Protein AF-A0A7S3X144-F1 (afdb_monomer)

pLDDT: mean 86.06, std 16.66, range [33.22, 98.38]

Sequence (248 aa):
EKAQKAAQTAGDEARSKESKGAAAAKKLEAKKASLEEAMKGYLAPLKERAVASKEDKAALKKLVAIGKEFEFDASMLETLPKAVKKEPVERGTFDTLTLSKLEEEILAAVAKLDKALADGKPEQAELKAAMTGAEAAEEAAAAMLTAASDALAGAKAAEKAGKTALKEAESAAKAWLKDTKDVMDTFDSLTATLDEFRAGPLTFYGDLKDLTPPPPEPEAPEEPEVPAEAPAEVPAEAPVAVPAEGQP

Solvent-accessible surface area (backbone atoms only — not comparable to full-atom values): 13987 Å² total; per-residue (Å²): 102,74,65,32,56,51,19,48,52,48,26,53,54,26,49,54,50,40,54,51,50,52,54,52,49,53,50,47,51,52,54,39,51,52,47,53,41,36,46,63,71,33,47,49,56,43,63,77,33,41,56,77,53,73,63,46,55,48,35,51,53,50,44,46,51,51,36,57,77,71,66,48,62,65,70,50,57,68,44,45,71,64,34,33,55,34,43,60,89,70,45,49,74,67,37,52,47,48,55,52,50,51,50,50,52,47,51,51,49,42,52,52,42,51,48,53,52,57,68,46,46,60,57,53,51,52,32,52,51,46,27,56,50,18,52,53,45,28,54,51,34,50,54,52,45,52,54,51,51,53,50,50,53,51,48,53,52,50,53,53,52,52,55,52,52,49,54,50,50,55,50,50,52,55,50,50,55,51,53,52,49,56,52,50,58,48,50,54,52,52,49,53,52,50,51,48,42,53,72,39,64,53,45,54,50,50,57,51,56,76,69,51,76,77,78,78,72,79,82,74,73,86,84,80,85,87,84,86,82,85,79,89,80,88,84,89,78,87,87,84,83,90,87,91,86,82,82,137

Mean predicted aligned error: 13.6 Å

Secondary structure (DSSP, 8-state):
-HHHHHHHHHHHHHHHHHHHHHHHHHHHHHHHHHHHHIIIIIIHHHHHS---SHHHHHHHHHHHHHHHHTT--HHHHHHHHHHTTS-GGG--HHHHHHHHHHHHHHHHHHHHHHHHHHHHHHHHHHHHHHHHHHHHHHHHHHHHHHHHHHHHHHHHHHHHHHHHHHHHHHHHHHHHHHHHHHHHHHHHHHHHHHHHHIIIIIHHHHHHHHTSPPPPPP------------------------------

Nearest PDB structures (foldseek):
  6h2x-assembly1_A  TM=2.813E-01  e=3.254E+00  Escherichia coli K-12

Foldseek 3Di:
DVLLVVLVVLLVVLVVVLVVLVVVLVVLVVLLVLLVCLVPVQLVVLLQFAPDDPVNVVSLVSNLVNCVVLVHDPVLNVCQNVLSNDGNVPHDPVSVVSSVVSNVSSVVSSVVSVVVSVVSPVVSVVSVVSNVVSVVSNVVVVVVVVVVVVVVVVVVVVVVVVVVVVVVVVVVVVVVVVVVVVVVVVVVVVVVVVVCCVVPVVVVVVVVVVVDPDDPDPDDDDDDDDDDDDDDDDDDDDDDDDDDDDDD

Organism: NCBI:txid141414

Radius of gyration: 62.21 Å; Cα contacts (8 Å, |Δi|>4): 123; chains: 1; bounding box: 133×56×150 Å

Structure (mmCIF, N/CA/C/O backbone):
data_AF-A0A7S3X144-F1
#
_entry.id   AF-A0A7S3X144-F1
#
loop_
_atom_site.group_PDB
_atom_site.id
_atom_site.type_symbol
_atom_site.label_atom_id
_atom_site.label_alt_id
_atom_site.label_comp_id
_atom_site.label_asym_id
_atom_site.label_entity_id
_atom_site.label_seq_id
_atom_site.pdbx_PDB_ins_code
_atom_site.Cartn_x
_atom_site.Cartn_y
_atom_site.Cartn_z
_atom_site.occupancy
_atom_site.B_iso_or_equiv
_atom_site.auth_seq_id
_atom_site.auth_comp_id
_atom_site.auth_asym_id
_atom_site.auth_atom_id
_atom_site.pdbx_PDB_model_num
ATOM 1 N N . GLU A 1 1 ? 6.322 8.272 -14.192 1.00 69.94 1 GLU A N 1
ATOM 2 C CA . GLU A 1 1 ? 6.016 9.416 -13.301 1.00 69.94 1 GLU A CA 1
ATOM 3 C C . GLU A 1 1 ? 4.523 9.593 -12.987 1.00 69.94 1 GLU A C 1
ATOM 5 O O . GLU A 1 1 ? 4.147 9.391 -11.842 1.00 69.94 1 GLU A O 1
ATOM 10 N N . LYS A 1 2 ? 3.632 9.888 -13.956 1.00 82.56 2 LYS A N 1
ATOM 11 C CA . LYS A 1 2 ? 2.186 10.086 -13.673 1.00 82.56 2 LYS A CA 1
ATOM 12 C C . LYS A 1 2 ? 1.514 8.878 -12.994 1.00 82.56 2 LYS A C 1
ATOM 14 O O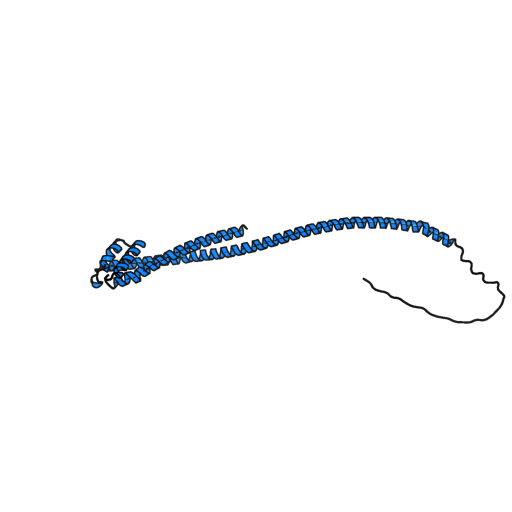 . LYS A 1 2 ? 0.748 9.067 -12.057 1.00 82.56 2 LYS A O 1
ATOM 19 N N . ALA A 1 3 ? 1.828 7.658 -13.439 1.00 80.12 3 ALA A N 1
ATOM 20 C CA . ALA A 1 3 ? 1.310 6.421 -12.844 1.00 80.12 3 ALA A CA 1
ATOM 21 C C . ALA A 1 3 ? 1.806 6.202 -11.402 1.00 80.12 3 ALA A C 1
ATOM 23 O O . ALA A 1 3 ? 1.014 5.873 -10.530 1.00 80.12 3 ALA A O 1
ATOM 24 N N . GLN A 1 4 ? 3.085 6.478 -11.135 1.00 84.75 4 GLN A N 1
ATOM 25 C CA . GLN A 1 4 ? 3.675 6.389 -9.796 1.00 84.75 4 GLN A CA 1
ATOM 26 C C . GLN A 1 4 ? 3.030 7.391 -8.834 1.00 84.75 4 GLN A C 1
ATOM 28 O O . GLN A 1 4 ? 2.624 7.028 -7.738 1.00 84.75 4 GLN A O 1
ATOM 33 N N . LYS A 1 5 ? 2.852 8.643 -9.272 1.00 87.44 5 LYS A N 1
ATOM 34 C CA . LYS A 1 5 ? 2.196 9.677 -8.464 1.00 8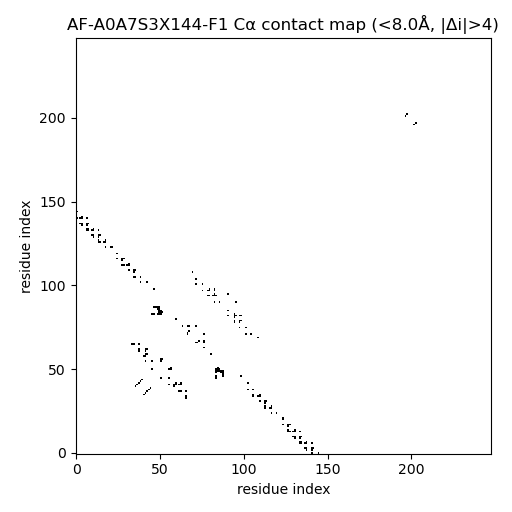7.44 5 LYS A CA 1
ATOM 35 C C . LYS A 1 5 ? 0.729 9.342 -8.169 1.00 87.44 5 LYS A C 1
ATOM 37 O O . LYS A 1 5 ? 0.246 9.612 -7.072 1.00 87.44 5 LYS A O 1
ATOM 42 N N . ALA A 1 6 ? 0.023 8.750 -9.133 1.00 85.06 6 ALA A N 1
ATOM 43 C CA . ALA A 1 6 ? -1.346 8.283 -8.934 1.00 85.06 6 ALA A CA 1
ATOM 44 C C . ALA A 1 6 ? -1.413 7.121 -7.927 1.00 85.06 6 ALA A C 1
ATOM 46 O O . ALA A 1 6 ? -2.272 7.144 -7.050 1.00 85.06 6 ALA A O 1
ATOM 47 N N . ALA A 1 7 ? -0.488 6.158 -8.011 1.00 84.00 7 ALA A N 1
ATOM 48 C CA . ALA A 1 7 ? -0.399 5.042 -7.069 1.00 84.00 7 ALA A CA 1
ATOM 49 C C . ALA A 1 7 ? -0.086 5.514 -5.638 1.00 84.00 7 ALA A C 1
ATOM 51 O O . ALA A 1 7 ? -0.790 5.128 -4.711 1.00 84.00 7 ALA A O 1
ATOM 52 N N . GLN A 1 8 ? 0.870 6.435 -5.473 1.00 87.38 8 GLN A N 1
ATOM 53 C CA . GLN A 1 8 ? 1.187 7.050 -4.176 1.00 87.38 8 GLN A CA 1
ATOM 54 C C . GLN A 1 8 ? -0.014 7.767 -3.563 1.00 87.38 8 GLN A C 1
ATOM 56 O O . GLN A 1 8 ? -0.362 7.529 -2.412 1.00 87.38 8 GLN A O 1
ATOM 61 N N . THR A 1 9 ? -0.704 8.594 -4.355 1.00 89.94 9 THR A N 1
ATOM 62 C CA . THR A 1 9 ? -1.896 9.315 -3.880 1.00 89.94 9 THR A CA 1
ATOM 63 C C . THR A 1 9 ? -2.989 8.341 -3.430 1.00 89.94 9 THR A C 1
ATOM 65 O O . THR A 1 9 ? -3.588 8.527 -2.373 1.00 89.94 9 THR A O 1
ATOM 68 N N . AL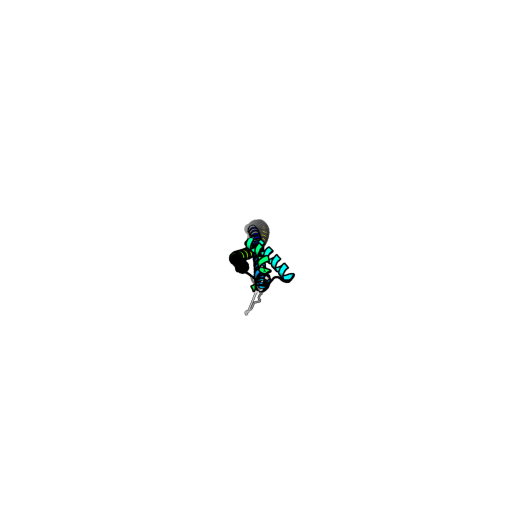A A 1 10 ? -3.227 7.272 -4.199 1.00 86.69 10 ALA A N 1
ATOM 69 C CA . ALA A 1 10 ? -4.193 6.238 -3.836 1.00 86.69 10 ALA A CA 1
ATOM 70 C C . ALA A 1 10 ? -3.788 5.485 -2.554 1.00 86.69 10 ALA A C 1
ATOM 72 O O . ALA A 1 10 ? -4.648 5.199 -1.719 1.00 86.69 10 ALA A O 1
ATOM 73 N N . GLY A 1 11 ? -2.493 5.208 -2.372 1.00 87.38 11 GLY A N 1
ATOM 74 C CA . GLY A 1 11 ? -1.946 4.593 -1.161 1.00 87.38 11 GLY A CA 1
ATOM 75 C C . GLY A 1 11 ? -2.133 5.470 0.076 1.00 87.38 11 GLY A C 1
ATOM 76 O O . GLY A 1 11 ? -2.635 5.000 1.099 1.00 87.38 11 GLY A O 1
ATOM 77 N N . ASP A 1 12 ? -1.825 6.763 -0.030 1.00 89.75 12 ASP A N 1
ATOM 78 C CA . ASP A 1 12 ? -2.008 7.733 1.055 1.00 89.75 12 ASP A CA 1
ATOM 79 C C . ASP A 1 12 ? -3.484 7.882 1.456 1.00 89.75 12 ASP A C 1
ATOM 81 O O . ASP A 1 12 ? -3.823 7.901 2.646 1.00 89.75 12 ASP A O 1
ATOM 85 N N . GLU A 1 13 ? -4.388 7.948 0.476 1.00 89.38 13 GLU A N 1
ATOM 86 C CA . GLU A 1 13 ? -5.829 7.998 0.728 1.00 89.38 13 GLU A CA 1
ATOM 87 C C . GLU A 1 13 ? -6.341 6.723 1.406 1.00 89.38 13 GLU A C 1
ATOM 89 O O . GLU A 1 13 ? -7.102 6.810 2.378 1.00 89.38 13 GLU A O 1
ATOM 94 N N . ALA A 1 14 ? -5.919 5.547 0.929 1.00 89.12 14 ALA A N 1
ATOM 95 C CA . ALA A 1 14 ? -6.287 4.263 1.519 1.00 89.12 14 ALA A CA 1
ATOM 96 C C . ALA A 1 14 ? -5.792 4.158 2.968 1.00 89.12 14 ALA A C 1
ATOM 98 O O . ALA A 1 14 ? -6.574 3.832 3.862 1.00 89.12 14 ALA A O 1
ATOM 99 N N . ARG A 1 15 ? -4.538 4.545 3.230 1.00 89.81 15 ARG A N 1
ATOM 100 C CA . ARG A 1 15 ? -3.942 4.557 4.573 1.00 89.81 15 ARG A CA 1
ATOM 101 C C . ARG A 1 15 ? -4.643 5.530 5.520 1.00 89.81 15 ARG A C 1
ATOM 103 O O . ARG A 1 15 ? -4.871 5.218 6.687 1.00 89.81 15 ARG A O 1
ATOM 110 N N . SER A 1 16 ? -5.017 6.714 5.032 1.00 90.38 16 SER A N 1
ATOM 111 C CA . SER A 1 16 ? -5.769 7.693 5.828 1.00 90.38 16 SER A CA 1
ATOM 112 C C . SER A 1 16 ? -7.141 7.153 6.237 1.00 90.38 16 SER A C 1
ATOM 114 O O . SER A 1 16 ? -7.561 7.315 7.387 1.00 90.38 16 SER A O 1
ATOM 116 N N . LYS A 1 17 ? -7.845 6.498 5.307 1.00 89.81 17 LYS A N 1
ATOM 117 C CA . LYS A 1 17 ? -9.148 5.876 5.569 1.00 89.81 17 LYS A CA 1
ATOM 118 C C . LYS A 1 17 ? -9.023 4.682 6.516 1.00 89.81 17 LYS A C 1
ATOM 120 O O . LYS A 1 17 ? -9.790 4.610 7.471 1.00 89.81 17 LYS A O 1
ATOM 125 N N . GLU A 1 18 ? -8.035 3.812 6.312 1.00 90.12 18 GLU A N 1
ATOM 126 C CA . GLU A 1 18 ? -7.755 2.659 7.178 1.00 90.12 18 GLU A CA 1
ATOM 127 C C . GLU A 1 18 ? -7.461 3.102 8.616 1.00 90.12 18 GLU A C 1
ATOM 129 O O . GLU A 1 18 ? -8.127 2.646 9.543 1.00 90.12 18 GLU A O 1
ATOM 134 N N . SER A 1 19 ? -6.593 4.100 8.803 1.00 88.81 19 SER A N 1
ATOM 135 C CA . SER A 1 19 ? -6.282 4.642 10.129 1.00 88.81 19 SER A CA 1
ATOM 136 C C . SER A 1 19 ? -7.515 5.221 10.838 1.00 88.81 19 SER A C 1
ATOM 138 O O . SER A 1 19 ? -7.721 4.988 12.034 1.00 88.81 19 SER A O 1
ATOM 140 N N . LYS A 1 20 ? -8.378 5.946 10.111 1.00 89.25 20 LYS A N 1
ATOM 141 C CA . LYS A 1 20 ? -9.638 6.477 10.660 1.00 89.25 20 LYS A CA 1
ATOM 142 C C . LYS A 1 20 ? -10.621 5.360 11.010 1.00 89.25 20 LYS A C 1
ATOM 144 O O . LYS A 1 20 ? -11.216 5.410 12.087 1.00 89.25 20 LYS A O 1
ATOM 149 N N . GLY A 1 21 ? -10.763 4.359 10.142 1.00 89.62 21 GLY A N 1
ATOM 150 C CA . GLY A 1 21 ? -11.612 3.188 10.365 1.00 89.62 21 GLY A CA 1
ATOM 151 C C . GLY A 1 21 ? -11.158 2.370 11.576 1.00 89.62 21 GLY A C 1
ATOM 152 O O . GLY A 1 21 ? -11.962 2.074 12.460 1.00 89.62 21 GLY A O 1
ATOM 153 N N . ALA A 1 22 ? -9.855 2.106 11.689 1.00 90.12 22 ALA A N 1
ATOM 154 C CA . ALA A 1 22 ? -9.251 1.425 12.831 1.00 90.12 22 ALA A CA 1
ATOM 155 C C . ALA A 1 22 ? -9.445 2.215 14.136 1.00 90.12 22 ALA A C 1
ATOM 157 O O . ALA A 1 22 ? -9.807 1.648 15.170 1.00 90.12 22 ALA A O 1
ATOM 158 N N . ALA A 1 23 ? -9.274 3.542 14.101 1.00 91.38 23 ALA A N 1
ATOM 159 C CA . ALA A 1 23 ? -9.526 4.395 15.259 1.00 91.38 23 ALA A CA 1
ATOM 160 C C . ALA A 1 23 ? -11.007 4.388 15.680 1.00 91.38 23 ALA A C 1
ATOM 162 O O . ALA A 1 23 ? -11.303 4.390 16.877 1.00 91.38 23 ALA A O 1
ATOM 163 N N . ALA A 1 24 ? -11.939 4.373 14.723 1.00 91.56 24 ALA A N 1
ATOM 164 C CA . ALA A 1 24 ? -13.370 4.276 14.999 1.00 91.56 24 ALA A CA 1
ATOM 165 C C . ALA A 1 24 ? -13.737 2.916 15.613 1.00 91.56 24 ALA A C 1
ATOM 167 O O . ALA A 1 24 ? -14.408 2.878 16.644 1.00 91.56 24 ALA A O 1
ATOM 168 N N . ALA A 1 25 ? -13.228 1.814 15.057 1.00 91.94 25 ALA A N 1
ATOM 169 C CA . ALA A 1 25 ? -13.456 0.474 15.592 1.00 91.94 25 ALA A CA 1
ATOM 170 C C . ALA A 1 25 ? -12.895 0.311 17.007 1.00 91.94 25 ALA A C 1
ATOM 172 O O . ALA A 1 25 ? -13.614 -0.131 17.898 1.00 91.94 25 ALA A O 1
ATOM 173 N N . LYS A 1 26 ? -11.675 0.795 17.266 1.00 93.88 26 LYS A N 1
ATOM 174 C CA . LYS A 1 26 ? -11.080 0.767 18.610 1.00 93.88 26 LYS A CA 1
ATOM 175 C C . LYS A 1 26 ? -11.915 1.540 19.638 1.00 93.88 26 LYS A C 1
ATOM 177 O O . LYS A 1 26 ? -12.013 1.131 20.793 1.00 93.88 26 LYS A O 1
ATOM 182 N N . LYS A 1 27 ? -12.537 2.657 19.238 1.00 94.06 27 LYS A N 1
ATOM 183 C CA . LYS A 1 27 ? -13.471 3.398 20.105 1.00 94.06 27 LYS A CA 1
ATOM 184 C C . LYS A 1 27 ? -14.733 2.585 20.401 1.00 94.06 27 LYS A C 1
ATOM 186 O O . LYS A 1 27 ? -15.186 2.593 21.543 1.00 94.06 27 LYS A O 1
ATOM 191 N N . LEU A 1 28 ? -15.291 1.895 19.406 1.00 94.12 28 LEU A N 1
ATOM 192 C CA . LEU A 1 28 ? -16.456 1.023 19.591 1.00 94.12 28 LEU A CA 1
ATOM 193 C C . LEU A 1 28 ? -16.130 -0.177 20.493 1.00 94.12 28 LEU A C 1
ATOM 195 O O . LEU A 1 28 ? -16.903 -0.475 21.397 1.00 94.12 28 LEU A O 1
ATOM 199 N N . GLU A 1 29 ? -14.965 -0.803 20.319 1.00 94.25 29 GLU A N 1
ATOM 200 C CA . GLU A 1 29 ? -14.483 -1.894 21.177 1.00 94.25 29 GLU A CA 1
ATOM 201 C C . GLU A 1 29 ? -14.286 -1.440 22.627 1.00 94.25 29 GLU A C 1
ATOM 203 O O . GLU A 1 29 ? -14.729 -2.119 23.551 1.00 94.25 29 GLU A O 1
ATOM 208 N N . ALA A 1 30 ? -13.685 -0.266 22.845 1.00 96.00 30 ALA A N 1
ATOM 209 C CA . ALA A 1 30 ? -13.512 0.291 24.186 1.00 96.00 30 ALA A CA 1
ATOM 210 C C . ALA A 1 30 ? -14.859 0.592 24.867 1.00 96.00 30 ALA A C 1
ATOM 212 O O . ALA A 1 30 ? -15.036 0.297 26.049 1.00 96.00 30 ALA A O 1
ATOM 213 N N . LYS A 1 31 ? -15.824 1.137 24.114 1.00 95.81 31 LYS A N 1
ATOM 214 C CA . LYS A 1 31 ? -17.200 1.358 24.581 1.00 95.81 31 LYS A CA 1
ATOM 215 C C . LYS A 1 31 ? -17.912 0.048 24.916 1.00 95.81 31 LYS A C 1
ATOM 217 O O . LYS A 1 31 ? -18.589 -0.039 25.935 1.00 95.81 31 LYS A O 1
ATOM 222 N N . LYS A 1 32 ? -17.730 -0.985 24.093 1.00 96.25 32 LYS A N 1
ATOM 223 C CA . LYS A 1 32 ? -18.285 -2.315 24.357 1.00 96.25 32 LYS A CA 1
ATOM 224 C C . LYS A 1 32 ? -17.695 -2.899 25.641 1.00 96.25 32 LYS A C 1
ATOM 226 O O . LYS A 1 32 ? -18.445 -3.334 26.508 1.00 96.25 32 LYS A O 1
ATOM 231 N N . ALA A 1 33 ? -16.373 -2.842 25.796 1.00 95.94 33 ALA A N 1
ATOM 232 C CA . ALA A 1 33 ? -15.690 -3.331 26.989 1.00 95.94 33 ALA A CA 1
ATOM 233 C C . ALA A 1 33 ? -16.147 -2.601 28.264 1.00 95.94 33 ALA A C 1
ATOM 235 O O . ALA A 1 33 ? -16.311 -3.239 29.302 1.00 95.94 33 ALA A O 1
ATOM 236 N N . SER A 1 34 ? -16.406 -1.286 28.199 1.00 95.19 34 SER A N 1
ATOM 237 C CA . SER A 1 34 ? -16.907 -0.541 29.361 1.00 95.19 34 SER A CA 1
ATOM 238 C C . SER A 1 34 ? -18.321 -0.969 29.768 1.00 95.19 34 SER A C 1
ATOM 240 O O . SER A 1 34 ? -18.589 -1.082 30.962 1.00 95.19 34 SER A O 1
ATOM 242 N N . LEU A 1 35 ? -19.202 -1.271 28.806 1.00 95.75 35 LEU A N 1
ATOM 243 C CA . LEU A 1 35 ? -20.544 -1.799 29.072 1.00 95.75 35 LEU A CA 1
ATOM 244 C C . LEU A 1 35 ? -20.523 -3.236 29.601 1.00 95.75 35 LEU A C 1
ATOM 246 O O . LEU A 1 35 ? -21.269 -3.560 30.523 1.00 95.75 35 LEU A O 1
ATOM 250 N N . GLU A 1 36 ? -19.659 -4.097 29.063 1.00 94.81 36 GLU A N 1
ATOM 251 C CA . GLU A 1 36 ? -19.501 -5.465 29.567 1.00 94.81 36 GLU A CA 1
ATOM 252 C C . GLU A 1 36 ? -18.955 -5.482 31.000 1.00 94.81 36 GLU A C 1
ATOM 254 O O . GLU A 1 36 ? -19.444 -6.244 31.838 1.00 94.81 36 GLU A O 1
ATOM 259 N N . GLU A 1 37 ? -17.996 -4.604 31.304 1.00 94.06 37 GLU A N 1
ATOM 260 C CA . GLU A 1 37 ? -17.503 -4.382 32.664 1.00 94.06 37 GLU A CA 1
ATOM 261 C C . GLU A 1 37 ? -18.598 -3.785 33.558 1.00 94.06 37 GLU A C 1
ATOM 263 O O . GLU A 1 37 ? -18.757 -4.194 34.707 1.00 94.06 37 GLU A O 1
ATOM 268 N N . ALA A 1 38 ? -19.418 -2.869 33.035 1.00 93.38 38 ALA A N 1
ATOM 269 C CA . ALA A 1 38 ? -20.555 -2.331 33.773 1.00 93.38 38 ALA A CA 1
ATOM 270 C C . ALA A 1 38 ? -21.562 -3.416 34.159 1.00 93.38 38 ALA A C 1
ATOM 272 O O . ALA A 1 38 ? -22.057 -3.422 35.287 1.00 93.38 38 ALA A O 1
ATOM 273 N N . MET A 1 39 ? -21.816 -4.361 33.257 1.00 93.31 39 MET A N 1
ATOM 274 C CA . MET A 1 39 ? -22.715 -5.481 33.502 1.00 93.31 39 MET A CA 1
ATOM 275 C C . MET A 1 39 ? -22.127 -6.476 34.513 1.00 93.31 39 MET A C 1
ATOM 277 O O . MET A 1 39 ? -22.765 -6.788 35.519 1.00 93.31 39 MET A O 1
ATOM 281 N N . LYS A 1 40 ? -20.907 -6.967 34.262 1.00 92.44 40 LYS A N 1
ATOM 282 C CA . LYS A 1 40 ? -20.294 -8.070 35.023 1.00 92.44 40 LYS A CA 1
ATOM 283 C C . LYS A 1 40 ? -19.602 -7.604 36.302 1.00 92.44 40 LYS A C 1
ATOM 285 O O . LYS A 1 40 ? -19.712 -8.264 37.331 1.00 92.44 40 LYS A O 1
ATOM 290 N N . GLY A 1 41 ? -18.889 -6.485 36.235 1.00 90.25 41 GLY A N 1
ATOM 291 C CA . GLY A 1 41 ? -18.069 -5.957 37.323 1.00 90.25 41 GLY A CA 1
ATOM 292 C C . GLY A 1 41 ? -18.836 -5.067 38.299 1.00 90.25 41 GLY A C 1
ATOM 293 O O . GLY A 1 41 ? -18.514 -5.056 39.487 1.00 90.25 41 GLY A O 1
ATOM 294 N N . TYR A 1 42 ? -19.863 -4.339 37.836 1.00 91.56 42 TYR A N 1
ATOM 295 C CA . TYR A 1 42 ? -20.607 -3.393 38.685 1.00 91.56 42 TYR A CA 1
ATOM 296 C C . TYR A 1 42 ? -22.048 -3.828 38.960 1.00 91.56 42 TYR A C 1
ATOM 298 O O . TYR A 1 42 ? -22.434 -3.921 40.122 1.00 91.56 42 TYR A O 1
ATOM 306 N N . LEU A 1 43 ? -22.854 -4.104 37.933 1.00 91.25 43 LEU A N 1
ATOM 307 C CA . LEU A 1 43 ? -24.281 -4.382 38.108 1.00 91.25 43 LEU A CA 1
ATOM 308 C C . LEU A 1 43 ? -24.541 -5.760 38.732 1.00 91.25 43 LEU A C 1
ATOM 310 O O . LEU A 1 43 ? -25.329 -5.850 39.671 1.00 91.25 43 LEU A O 1
ATOM 314 N N . ALA A 1 44 ? -23.867 -6.818 38.268 1.00 91.88 44 ALA A N 1
ATOM 315 C CA . ALA A 1 44 ? -24.088 -8.175 38.773 1.00 91.88 44 ALA A CA 1
ATOM 316 C C . ALA A 1 44 ? -23.859 -8.308 40.298 1.00 91.88 44 ALA A C 1
ATOM 318 O O . ALA A 1 44 ? -24.762 -8.796 40.979 1.00 91.88 44 ALA A O 1
ATOM 319 N N . PRO A 1 45 ? -22.760 -7.793 40.894 1.00 91.00 45 PRO A N 1
ATOM 320 C CA . PRO A 1 45 ? -22.606 -7.797 42.350 1.00 91.00 45 PRO A CA 1
ATOM 321 C C . PRO A 1 45 ? -23.696 -7.000 43.078 1.00 91.00 45 PRO A C 1
ATOM 323 O O . PRO A 1 45 ? -24.169 -7.422 44.128 1.00 91.00 45 PRO A O 1
ATOM 326 N N . LEU A 1 46 ? -24.129 -5.864 42.522 1.00 88.88 46 LEU A N 1
ATOM 327 C CA . LEU A 1 46 ? -25.161 -5.014 43.130 1.00 88.88 46 LEU A CA 1
ATOM 328 C C . LEU A 1 46 ? -26.566 -5.633 43.066 1.00 88.88 46 LEU A C 1
ATOM 330 O O . LEU A 1 46 ? -27.448 -5.233 43.829 1.00 88.88 46 LEU A O 1
ATOM 334 N N . LYS A 1 47 ? -26.795 -6.623 42.196 1.00 89.94 47 LYS A N 1
ATOM 335 C CA . LYS A 1 47 ? -28.030 -7.418 42.201 1.00 89.94 47 LYS A CA 1
ATOM 336 C C . LYS A 1 47 ? -28.066 -8.394 43.378 1.00 89.94 47 LYS A C 1
ATOM 338 O O . LYS A 1 47 ? -29.104 -8.486 44.023 1.00 89.94 47 LYS A O 1
ATOM 343 N N . GLU A 1 48 ? -26.935 -9.016 43.697 1.00 90.06 48 GLU A N 1
ATOM 344 C CA . GLU A 1 48 ? -26.817 -10.062 44.725 1.00 90.06 48 GLU A CA 1
ATOM 345 C C . GLU A 1 48 ? -26.665 -9.523 46.157 1.00 90.06 48 GLU A C 1
ATOM 347 O O . GLU A 1 48 ? -26.952 -10.232 47.117 1.00 90.06 48 GLU A O 1
ATOM 352 N N . ARG A 1 49 ? -26.210 -8.274 46.332 1.00 88.44 49 ARG A N 1
ATOM 353 C CA . ARG A 1 49 ? -26.027 -7.661 47.660 1.00 88.44 49 ARG A CA 1
ATOM 354 C C . ARG A 1 49 ? -26.317 -6.163 47.678 1.00 88.44 49 ARG A C 1
ATOM 356 O O . ARG A 1 49 ? -26.292 -5.500 46.639 1.00 88.44 49 ARG A O 1
ATOM 363 N N . ALA A 1 50 ? -26.560 -5.615 48.868 1.00 87.69 50 ALA A N 1
ATOM 364 C CA . ALA A 1 50 ? -26.606 -4.171 49.070 1.00 87.69 50 ALA A CA 1
ATOM 365 C C . ALA A 1 50 ? -25.215 -3.518 48.988 1.00 87.69 50 ALA A C 1
ATOM 367 O O . ALA A 1 50 ? -24.183 -4.125 49.284 1.00 87.69 50 ALA A O 1
ATOM 368 N N . VAL A 1 51 ? -25.192 -2.232 48.629 1.00 87.62 51 VAL A N 1
ATOM 369 C CA . VAL A 1 51 ? -23.990 -1.387 48.702 1.00 87.62 51 VAL A CA 1
ATOM 370 C C . VAL A 1 51 ? -23.561 -1.213 50.160 1.00 87.62 51 VAL A C 1
ATOM 372 O O . VAL A 1 51 ? -24.189 -0.457 50.903 1.00 87.62 51 VAL A O 1
ATOM 375 N N . ALA A 1 52 ? -22.436 -1.819 50.541 1.00 85.69 52 ALA A N 1
ATOM 376 C CA . ALA A 1 52 ? -21.888 -1.714 51.897 1.00 85.69 52 ALA A CA 1
ATOM 377 C C . ALA A 1 52 ? -20.475 -1.106 51.921 1.00 85.69 52 ALA A C 1
ATOM 379 O O . ALA A 1 52 ? -20.157 -0.281 52.784 1.00 85.69 52 ALA A O 1
ATOM 380 N N . SER A 1 53 ? -19.633 -1.461 50.948 1.00 88.56 53 SER A N 1
ATOM 381 C CA . SER A 1 53 ? -18.215 -1.088 50.921 1.00 88.56 53 SER A CA 1
ATOM 382 C C . SER A 1 53 ? -17.941 0.245 50.204 1.00 88.56 53 SER A C 1
ATOM 384 O O . SER A 1 53 ? -18.819 0.850 49.574 1.00 88.56 53 SER A O 1
ATOM 386 N N . LYS A 1 54 ? -16.703 0.751 50.308 1.00 89.12 54 LYS A N 1
ATOM 387 C CA . LYS A 1 54 ? -16.268 1.923 49.523 1.00 89.12 54 LYS A CA 1
ATOM 388 C C . LYS A 1 54 ? -16.183 1.573 48.036 1.00 89.12 54 LYS A C 1
ATOM 390 O O . LYS A 1 54 ? -16.505 2.411 47.195 1.00 89.12 54 LYS A O 1
ATOM 395 N N . GLU A 1 55 ? -15.804 0.339 47.738 1.00 88.81 55 GLU A N 1
ATOM 396 C CA . GLU A 1 55 ? -15.682 -0.243 46.410 1.00 88.81 55 GLU A CA 1
ATOM 397 C C . GLU A 1 55 ? -17.050 -0.307 45.719 1.00 88.81 55 GLU A C 1
ATOM 399 O O . GLU A 1 55 ? -17.175 0.165 44.592 1.00 88.81 55 GLU A O 1
ATOM 404 N N . ASP A 1 56 ? -18.103 -0.753 46.415 1.00 88.88 56 ASP A N 1
ATOM 405 C CA . ASP A 1 56 ? -19.471 -0.792 45.868 1.00 88.88 56 ASP A CA 1
ATOM 406 C C . ASP A 1 56 ? -19.993 0.623 45.551 1.00 88.88 56 ASP A C 1
ATOM 408 O O . ASP A 1 56 ? -20.622 0.863 44.519 1.00 88.88 56 ASP A O 1
ATOM 412 N N . LYS A 1 57 ? -19.687 1.608 46.410 1.00 90.38 57 LYS A N 1
ATOM 413 C CA . LYS A 1 57 ? -20.029 3.021 46.157 1.00 90.38 57 LYS A CA 1
ATOM 414 C C . LYS A 1 57 ? -19.285 3.574 44.940 1.00 90.38 57 LYS A C 1
ATOM 416 O O . LYS A 1 57 ? -19.837 4.406 44.218 1.00 90.38 57 LYS A O 1
ATOM 421 N N . ALA A 1 58 ? -18.042 3.150 44.719 1.00 91.75 58 ALA A N 1
ATOM 422 C CA . ALA A 1 58 ? -17.268 3.525 43.540 1.00 91.75 58 ALA A CA 1
ATOM 423 C C . ALA A 1 58 ? -17.813 2.848 42.270 1.00 91.75 58 ALA A C 1
ATOM 425 O O . ALA A 1 58 ? -17.981 3.528 41.259 1.00 91.75 58 ALA A O 1
ATOM 426 N N . ALA A 1 59 ? -18.154 1.558 42.336 1.00 90.31 59 ALA A N 1
ATOM 427 C CA . ALA A 1 59 ? -18.788 0.807 41.253 1.00 90.31 59 ALA A CA 1
ATOM 428 C C . ALA A 1 59 ? -20.119 1.442 40.828 1.00 90.31 59 ALA A C 1
ATOM 430 O O . ALA A 1 59 ? -20.328 1.700 39.647 1.00 90.31 59 ALA A O 1
ATOM 431 N N . LEU A 1 60 ? -20.971 1.818 41.787 1.00 92.31 60 LEU A N 1
ATOM 432 C CA . LEU A 1 60 ? -22.223 2.527 41.518 1.00 92.31 60 LEU A CA 1
ATOM 433 C C . LEU A 1 60 ? -21.995 3.877 40.818 1.00 92.31 60 LEU A C 1
ATOM 435 O O . LEU A 1 60 ? -22.696 4.204 39.864 1.00 92.31 60 LEU A O 1
ATOM 439 N N . LYS A 1 61 ? -21.005 4.667 41.257 1.00 93.75 61 LYS A N 1
ATOM 440 C CA . LYS A 1 61 ? -20.662 5.934 40.587 1.00 93.75 61 LYS A CA 1
ATOM 441 C C . LYS A 1 61 ? -20.207 5.709 39.145 1.00 93.75 61 LYS A C 1
ATOM 443 O O . LYS A 1 61 ? -20.611 6.469 38.270 1.00 93.75 61 LYS A O 1
ATOM 448 N N . LYS A 1 62 ? -19.388 4.680 38.900 1.00 93.25 62 LYS A N 1
ATOM 449 C CA . LYS A 1 62 ? -18.950 4.305 37.549 1.00 93.25 62 LYS A CA 1
ATOM 450 C C . LYS A 1 62 ? -20.126 3.852 36.687 1.00 93.25 62 LYS A C 1
ATOM 452 O O . LYS A 1 62 ? -20.241 4.313 35.562 1.00 93.25 62 LYS A O 1
ATOM 457 N N . LEU A 1 63 ? -21.024 3.032 37.228 1.00 93.62 63 LEU A N 1
ATOM 458 C CA . LEU A 1 63 ? -22.222 2.561 36.532 1.00 93.62 63 LEU A CA 1
ATOM 459 C C . LEU A 1 63 ? -23.138 3.726 36.123 1.00 93.62 63 LEU A C 1
ATOM 461 O O . LEU A 1 63 ? -23.574 3.785 34.980 1.00 93.62 63 LEU A O 1
ATOM 465 N N . VAL A 1 64 ? -23.354 4.702 37.014 1.00 93.69 64 VAL A N 1
ATOM 466 C CA . VAL A 1 64 ? -24.111 5.927 36.693 1.00 93.69 64 VAL A CA 1
ATOM 467 C C . VAL A 1 64 ? -23.388 6.782 35.648 1.00 93.69 64 VAL A C 1
ATOM 469 O O . VAL A 1 64 ? -24.035 7.343 34.769 1.00 93.69 64 VAL A O 1
ATOM 472 N N . ALA A 1 65 ? -22.059 6.902 35.721 1.00 94.94 65 ALA A N 1
ATOM 473 C CA . ALA A 1 65 ? -21.284 7.653 34.732 1.00 94.94 65 ALA A CA 1
ATOM 474 C C . ALA A 1 65 ? -21.360 7.013 33.336 1.00 94.94 65 ALA A C 1
ATOM 476 O O . ALA A 1 65 ? -21.603 7.721 32.364 1.00 94.94 65 ALA A O 1
ATOM 477 N N . ILE A 1 66 ? -21.229 5.686 33.257 1.00 94.69 66 ILE A N 1
ATOM 478 C CA . ILE A 1 66 ? -21.390 4.919 32.016 1.00 94.69 66 ILE A CA 1
ATOM 479 C C . ILE A 1 66 ? -22.819 5.078 31.495 1.00 94.69 66 ILE A C 1
ATOM 481 O O . ILE A 1 66 ? -23.003 5.430 30.338 1.00 94.69 66 ILE A O 1
ATOM 485 N N . GLY A 1 67 ? -23.836 4.932 32.348 1.00 93.62 67 GLY A N 1
ATOM 486 C CA . GLY A 1 67 ? -25.223 5.140 31.932 1.00 93.62 67 GLY A CA 1
ATOM 487 C C . GLY A 1 67 ? -25.471 6.524 31.327 1.00 93.62 67 GLY A C 1
ATOM 488 O O . GLY A 1 67 ? -26.168 6.635 30.327 1.00 93.62 67 GLY A O 1
ATOM 489 N N . LYS A 1 68 ? -24.836 7.576 31.862 1.00 95.00 68 LYS A N 1
ATOM 490 C CA . LYS A 1 68 ? -24.893 8.924 31.272 1.00 95.00 68 LYS A CA 1
ATOM 491 C C . LYS A 1 68 ? -24.161 9.022 29.934 1.00 95.00 68 LYS A C 1
ATOM 493 O O . LYS A 1 68 ? -24.657 9.689 29.037 1.00 95.00 68 LYS A O 1
ATOM 498 N N . GLU A 1 69 ? -22.999 8.385 29.798 1.00 94.44 69 GLU A N 1
ATOM 499 C CA . GLU A 1 69 ? -22.238 8.356 28.539 1.00 94.44 69 GLU A CA 1
ATOM 500 C C . GLU A 1 69 ? -23.022 7.680 27.402 1.00 94.44 69 GLU A C 1
ATOM 502 O O . GLU A 1 69 ? -22.901 8.082 26.246 1.00 94.44 69 GLU A O 1
ATOM 507 N N . PHE A 1 70 ? -23.831 6.673 27.737 1.00 94.88 70 PHE A N 1
ATOM 508 C CA . PHE A 1 70 ? -24.686 5.944 26.798 1.00 94.88 70 PHE A CA 1
ATOM 509 C C . PHE A 1 70 ? -26.127 6.468 26.728 1.00 94.88 70 PHE A C 1
ATOM 511 O O . PHE A 1 70 ? -26.950 5.858 26.048 1.00 94.88 70 PHE A O 1
ATOM 518 N N . GLU A 1 71 ? -26.415 7.591 27.393 1.00 94.19 71 GLU A N 1
ATOM 519 C CA . GLU A 1 71 ? -27.724 8.259 27.380 1.00 94.19 71 GLU A CA 1
ATOM 520 C C . GLU A 1 71 ? -28.886 7.353 27.832 1.00 94.19 71 GLU A C 1
ATOM 522 O O . GLU A 1 71 ? -29.997 7.426 27.309 1.00 94.19 71 GLU A O 1
ATOM 527 N N . PHE A 1 72 ? -28.630 6.493 28.820 1.00 94.69 72 PHE A N 1
ATOM 528 C CA . PHE A 1 72 ? -29.661 5.691 29.483 1.00 94.69 72 PHE A CA 1
ATOM 529 C C . PHE A 1 72 ? -30.654 6.571 30.243 1.00 94.69 72 PHE A C 1
ATOM 531 O O . PHE A 1 72 ? -30.345 7.716 30.595 1.00 94.69 72 PHE A O 1
ATOM 538 N N . ASP A 1 73 ? -31.843 6.028 30.521 1.00 93.81 73 ASP A N 1
ATOM 539 C CA . ASP A 1 73 ? -32.929 6.797 31.133 1.00 93.81 73 ASP A CA 1
ATOM 540 C C . ASP A 1 73 ? -32.486 7.494 32.434 1.00 93.81 73 ASP A C 1
ATOM 542 O O . ASP A 1 73 ? -32.055 6.869 33.408 1.00 93.81 73 ASP A O 1
ATOM 546 N N . ALA A 1 74 ? -32.600 8.824 32.461 1.00 92.25 74 ALA A N 1
ATOM 547 C CA . ALA A 1 74 ? -32.108 9.632 33.571 1.00 92.25 74 ALA A CA 1
ATOM 548 C C . ALA A 1 74 ? -32.837 9.314 34.886 1.00 92.25 74 ALA A C 1
ATOM 550 O O . ALA A 1 74 ? -32.204 9.266 35.943 1.00 92.25 74 ALA A O 1
ATOM 551 N N . SER A 1 75 ? -34.143 9.032 34.823 1.00 91.81 75 SER A N 1
ATOM 552 C CA . SER A 1 75 ? -34.946 8.694 36.005 1.00 91.81 75 SER A CA 1
ATOM 553 C C . SER A 1 75 ? -34.515 7.348 36.599 1.00 91.81 75 SER A C 1
ATOM 555 O O . SER A 1 75 ? -34.410 7.197 37.820 1.00 91.81 75 SER A O 1
ATOM 557 N N . MET A 1 76 ? -34.183 6.377 35.750 1.00 93.50 76 MET A N 1
ATOM 558 C CA . MET A 1 76 ? -33.597 5.097 36.135 1.00 93.50 76 MET A CA 1
ATOM 559 C C . MET A 1 76 ? -32.225 5.291 36.799 1.00 93.50 76 MET A C 1
ATOM 561 O O . MET A 1 76 ? -31.972 4.745 37.873 1.00 93.50 76 MET A O 1
ATOM 565 N N . LEU A 1 77 ? -31.350 6.127 36.230 1.00 94.31 77 LEU A N 1
ATOM 566 C CA . LEU A 1 77 ? -30.027 6.407 36.806 1.00 94.31 77 LEU A CA 1
ATOM 567 C C . LEU A 1 77 ? -30.090 7.166 38.143 1.00 94.31 77 LEU A C 1
ATOM 569 O O . LEU A 1 77 ? -29.229 6.968 39.003 1.00 94.31 77 LEU A O 1
ATOM 573 N N . GLU A 1 78 ? -31.099 8.013 38.349 1.00 93.00 78 GLU A N 1
ATOM 574 C CA . GLU A 1 78 ? -31.329 8.724 39.615 1.00 93.00 78 GLU A CA 1
ATOM 575 C C . GLU A 1 78 ? -31.902 7.825 40.718 1.00 93.00 78 GLU A C 1
ATOM 577 O O . GLU A 1 78 ? -31.622 8.019 41.909 1.00 93.00 78 GLU A O 1
ATOM 582 N N . THR A 1 79 ? -32.705 6.831 40.338 1.00 92.31 79 THR A N 1
ATOM 583 C CA . THR A 1 79 ? -33.342 5.891 41.271 1.00 92.31 79 THR A CA 1
ATOM 584 C C . THR A 1 79 ? -32.443 4.706 41.616 1.00 92.31 79 THR A C 1
ATOM 586 O O . THR A 1 79 ? -32.497 4.214 42.748 1.00 92.31 79 THR A O 1
ATOM 589 N N . LEU A 1 80 ? -31.532 4.323 40.717 1.00 92.12 80 LEU A N 1
ATOM 590 C CA . LEU A 1 80 ? -30.581 3.226 40.895 1.00 92.12 80 LEU A CA 1
ATOM 591 C C . LEU A 1 80 ? -29.824 3.275 42.243 1.00 92.12 80 LEU A C 1
ATOM 593 O O . LEU A 1 80 ? -29.846 2.270 42.956 1.00 92.12 80 LEU A O 1
ATOM 597 N N . PRO A 1 81 ? -29.234 4.409 42.691 1.00 91.88 81 PRO A N 1
ATOM 598 C CA . PRO A 1 81 ? -28.567 4.494 43.992 1.00 91.88 81 PRO A CA 1
ATOM 599 C C . PRO A 1 81 ? -29.456 4.203 45.199 1.00 91.88 81 PRO A C 1
ATOM 601 O O . PRO A 1 81 ? -28.938 3.836 46.253 1.00 91.88 81 PRO A O 1
ATOM 604 N N . LYS A 1 82 ? -30.768 4.434 45.091 1.00 91.19 82 LYS A N 1
ATOM 605 C CA . LYS A 1 82 ? -31.728 4.159 46.167 1.00 91.19 82 LYS A CA 1
ATOM 606 C C . LYS A 1 82 ? -32.099 2.675 46.186 1.00 91.19 82 LYS A C 1
ATOM 608 O O . LYS A 1 82 ? -32.194 2.111 47.272 1.00 91.19 82 LYS A O 1
ATOM 613 N N . ALA A 1 83 ? -32.220 2.055 45.013 1.00 90.88 83 ALA A N 1
ATOM 614 C CA . ALA A 1 83 ? -32.513 0.632 44.863 1.00 90.88 83 ALA A CA 1
ATOM 615 C C . ALA A 1 83 ? -31.369 -0.258 45.378 1.00 90.88 83 ALA A C 1
ATOM 617 O O . ALA A 1 83 ? -31.594 -1.154 46.189 1.00 90.88 83 ALA A O 1
ATOM 618 N N . VAL A 1 84 ? -30.120 0.024 44.984 1.00 92.00 84 VAL A N 1
ATOM 619 C CA . VAL A 1 84 ? -28.969 -0.838 45.333 1.00 92.00 84 VAL A CA 1
ATOM 620 C C . VAL A 1 84 ? -28.485 -0.696 46.780 1.00 92.00 84 VAL A C 1
ATOM 622 O O . VAL A 1 84 ? -27.687 -1.506 47.245 1.00 92.00 84 VAL A O 1
ATOM 625 N N . LYS A 1 85 ? -28.937 0.330 47.512 1.00 91.75 85 LYS A N 1
ATOM 626 C CA . LYS A 1 85 ? -28.649 0.483 48.950 1.00 91.75 85 LYS A CA 1
ATOM 627 C C . LYS A 1 85 ? -29.496 -0.435 49.829 1.00 91.75 85 LYS A C 1
ATOM 629 O O . LYS A 1 85 ? -29.124 -0.647 50.976 1.00 91.75 85 LYS A O 1
ATOM 634 N N . LYS A 1 86 ? -30.620 -0.930 49.311 1.00 90.38 86 LYS A N 1
ATOM 635 C CA . LYS A 1 86 ? -31.474 -1.895 50.003 1.00 90.38 86 LYS A CA 1
ATOM 636 C C . LYS A 1 86 ? -30.940 -3.304 49.777 1.00 90.38 86 LYS A C 1
ATOM 638 O O . LYS A 1 86 ? -30.454 -3.614 48.678 1.00 90.38 86 LYS A O 1
ATOM 643 N N . GLU A 1 87 ? -31.077 -4.148 50.794 1.00 90.56 87 GLU A N 1
ATOM 644 C CA . GLU A 1 87 ? -30.845 -5.585 50.651 1.00 90.56 87 GLU A CA 1
ATOM 645 C C . GLU A 1 87 ? -31.786 -6.167 49.588 1.00 90.56 87 GLU A C 1
ATOM 647 O O . GLU A 1 87 ? -32.911 -5.679 49.456 1.00 90.56 87 GLU A O 1
ATOM 652 N N . PRO A 1 88 ? -31.378 -7.199 48.825 1.00 90.31 88 PRO A N 1
ATOM 653 C CA . PRO A 1 88 ? -32.209 -7.771 47.765 1.00 90.31 88 PRO A CA 1
ATOM 654 C C . PRO A 1 88 ? -33.628 -8.143 48.215 1.00 90.31 88 PRO A C 1
ATOM 656 O O . PRO A 1 88 ? -34.575 -7.956 47.459 1.00 90.31 88 PRO A O 1
ATOM 659 N N . VAL A 1 89 ? -33.786 -8.599 49.462 1.00 90.50 89 VAL A N 1
ATOM 660 C CA . VAL A 1 89 ? -35.083 -8.963 50.063 1.00 90.50 89 VAL A CA 1
ATOM 661 C C . VAL A 1 89 ? -35.958 -7.762 50.444 1.00 90.50 89 VAL A C 1
ATOM 663 O O . VAL A 1 89 ? -37.169 -7.907 50.568 1.00 90.50 89 VAL A O 1
ATOM 666 N N . GLU A 1 90 ? -35.367 -6.577 50.615 1.00 90.81 90 GLU A N 1
ATOM 667 C CA . GLU A 1 90 ? -36.072 -5.327 50.936 1.00 90.81 90 GLU A CA 1
ATOM 668 C C . GLU A 1 90 ? -36.392 -4.489 49.685 1.00 90.81 90 GLU A C 1
ATOM 670 O O . GLU A 1 90 ? -37.006 -3.419 49.773 1.00 90.81 90 GLU A O 1
ATOM 675 N N . ARG A 1 91 ? -35.962 -4.947 48.502 1.00 92.19 91 ARG A N 1
ATOM 676 C CA . ARG A 1 91 ? -36.236 -4.285 47.223 1.00 92.19 91 ARG A CA 1
ATOM 677 C C . ARG A 1 91 ? -37.688 -4.514 46.819 1.00 92.19 91 ARG A C 1
ATOM 679 O O . ARG A 1 91 ? -38.154 -5.645 46.706 1.00 92.19 91 ARG A O 1
ATOM 686 N N . GLY A 1 92 ? -38.404 -3.420 46.576 1.00 92.62 92 GLY A N 1
ATOM 687 C CA . GLY A 1 92 ? -39.761 -3.480 46.041 1.00 92.62 92 GLY A CA 1
ATOM 688 C C . GLY A 1 92 ? -39.763 -3.774 44.540 1.00 92.62 92 GLY A C 1
ATOM 689 O O . GLY A 1 92 ? -38.730 -3.722 43.874 1.00 92.62 92 GLY A O 1
ATOM 690 N N . THR A 1 93 ? -40.949 -3.989 43.966 1.00 92.50 93 THR A N 1
ATOM 691 C CA . THR A 1 93 ? -41.124 -4.235 42.522 1.00 92.50 93 THR A CA 1
ATOM 692 C C . THR A 1 93 ? -40.450 -3.169 41.651 1.00 92.50 93 THR A C 1
ATOM 694 O O . THR A 1 93 ? -39.850 -3.500 40.634 1.00 92.50 93 THR A O 1
ATOM 697 N N . PHE A 1 94 ? -40.498 -1.899 42.066 1.00 93.12 94 PHE A N 1
ATOM 698 C CA . PHE A 1 94 ? -39.861 -0.792 41.348 1.00 93.12 94 PHE A CA 1
ATOM 699 C C . PHE A 1 94 ? -38.324 -0.859 41.368 1.00 93.12 94 PHE A C 1
ATOM 701 O O . PHE A 1 94 ? -37.690 -0.592 40.348 1.00 93.12 94 PHE A O 1
ATOM 708 N N . ASP A 1 95 ? -37.722 -1.254 42.495 1.00 92.62 95 ASP A N 1
ATOM 709 C CA . ASP A 1 95 ? -36.265 -1.392 42.627 1.00 92.62 95 ASP A CA 1
ATOM 710 C C . ASP A 1 95 ? -35.758 -2.527 41.719 1.00 92.62 95 ASP A C 1
ATOM 712 O O . ASP A 1 95 ? -34.777 -2.366 40.992 1.00 92.62 95 ASP A O 1
ATOM 716 N N . THR A 1 96 ? -36.474 -3.656 41.705 1.00 91.00 96 THR A N 1
ATOM 717 C CA . THR A 1 96 ? -36.178 -4.800 40.831 1.00 91.00 96 THR A CA 1
ATOM 718 C C . THR A 1 96 ? -36.341 -4.439 39.357 1.00 91.00 96 THR A C 1
ATOM 720 O O . THR A 1 96 ? -35.463 -4.741 38.552 1.00 91.00 96 THR A O 1
ATOM 723 N N . LEU A 1 97 ? -37.422 -3.738 38.998 1.00 92.31 97 LEU A N 1
ATOM 724 C CA . LEU A 1 97 ? -37.670 -3.317 37.620 1.00 92.31 97 LEU A CA 1
ATOM 725 C C . LEU A 1 97 ? -36.604 -2.334 37.119 1.00 92.31 97 LEU A C 1
ATOM 727 O O . LEU A 1 97 ? -36.146 -2.473 35.991 1.00 92.31 97 LEU A O 1
ATOM 731 N N . THR A 1 98 ? -36.162 -1.398 37.963 1.00 92.94 98 THR A N 1
ATOM 732 C CA . THR A 1 98 ? -35.055 -0.469 37.662 1.00 92.94 98 THR A CA 1
ATOM 733 C C . THR A 1 98 ? -33.769 -1.227 37.312 1.00 92.94 98 THR A C 1
ATOM 735 O O . THR A 1 98 ? -33.111 -0.908 36.325 1.00 92.94 98 THR A O 1
ATOM 738 N N . LEU A 1 99 ? -33.417 -2.263 38.083 1.00 92.62 99 LEU A N 1
ATOM 739 C CA . LEU A 1 99 ? -32.217 -3.071 37.829 1.00 92.62 99 LEU A CA 1
ATOM 740 C C . LEU A 1 99 ? -32.336 -3.914 36.555 1.00 92.62 99 LEU A C 1
ATOM 742 O O . LEU A 1 99 ? -31.386 -3.970 35.777 1.00 92.62 99 LEU A O 1
ATOM 746 N N . SER A 1 100 ? -33.492 -4.541 36.328 1.00 92.50 100 SER A N 1
ATOM 747 C CA . SER A 1 100 ? -33.752 -5.308 35.106 1.00 92.50 100 SER A CA 1
ATOM 748 C C . SER A 1 100 ? -33.752 -4.424 33.860 1.00 92.50 100 SER A C 1
ATOM 750 O O . SER A 1 100 ? -33.171 -4.804 32.850 1.00 92.50 100 SER A O 1
ATOM 752 N N . LYS A 1 101 ? -34.346 -3.226 33.923 1.00 93.44 101 LYS A N 1
ATOM 753 C CA . LYS A 1 101 ? -34.352 -2.280 32.798 1.00 93.44 101 LYS A CA 1
ATOM 754 C C . LYS A 1 101 ? -32.953 -1.776 32.464 1.00 93.44 101 LYS A C 1
ATOM 756 O O . LYS A 1 101 ? -32.599 -1.736 31.291 1.00 93.44 101 LYS A O 1
ATOM 761 N N . LEU A 1 102 ? -32.133 -1.489 33.474 1.00 94.00 102 LEU A N 1
ATOM 762 C CA . LEU A 1 102 ? -30.738 -1.110 33.256 1.00 94.00 102 LEU A CA 1
ATOM 763 C C . LEU A 1 102 ? -29.941 -2.239 32.590 1.00 94.00 102 LEU A C 1
ATOM 765 O O . LEU A 1 102 ? -29.140 -1.988 31.696 1.00 94.00 102 LEU A O 1
ATOM 769 N N . GLU A 1 103 ? -30.166 -3.484 33.008 1.00 94.06 103 GLU A N 1
ATOM 770 C CA . GLU A 1 103 ? -29.540 -4.655 32.392 1.00 94.06 103 GLU A CA 1
ATOM 771 C C . GLU A 1 103 ? -29.961 -4.828 30.924 1.00 94.06 103 GLU A C 1
ATOM 773 O O . GLU A 1 103 ? -29.107 -5.039 30.063 1.00 94.06 103 GLU A O 1
ATOM 778 N N . GLU A 1 104 ? -31.255 -4.680 30.627 1.00 94.75 104 GLU A N 1
ATOM 779 C CA . GLU A 1 104 ? -31.786 -4.700 29.259 1.00 94.75 104 GLU A CA 1
ATOM 780 C C . GLU A 1 104 ? -31.177 -3.589 28.390 1.00 94.75 104 GLU A C 1
ATOM 782 O O . GLU A 1 104 ? -30.781 -3.856 27.255 1.00 94.75 104 GLU A O 1
ATOM 787 N N . GLU A 1 105 ? -31.058 -2.361 28.905 1.00 95.19 105 GLU A N 1
ATOM 788 C CA . GLU A 1 105 ? -30.446 -1.241 28.178 1.00 95.19 105 GLU A CA 1
ATOM 789 C C . GLU A 1 105 ? -28.955 -1.468 27.908 1.00 95.19 105 GLU A C 1
ATOM 791 O O . GLU A 1 105 ? -28.497 -1.237 26.784 1.00 95.19 105 GLU A O 1
ATOM 796 N N . ILE A 1 106 ? -28.205 -1.992 28.886 1.00 94.88 106 ILE A N 1
ATOM 797 C CA . ILE A 1 106 ? -26.794 -2.362 28.703 1.00 94.88 106 ILE A CA 1
ATOM 798 C C . ILE A 1 106 ? -26.661 -3.445 27.628 1.00 94.88 106 ILE A C 1
ATOM 800 O O . ILE A 1 106 ? -25.859 -3.291 26.706 1.00 94.88 106 ILE A O 1
ATOM 804 N N . LEU A 1 107 ? -27.462 -4.513 27.696 1.00 95.50 107 LEU A N 1
ATOM 805 C CA . LEU A 1 107 ? -27.446 -5.592 26.702 1.00 95.50 107 LEU A CA 1
ATOM 806 C C . LEU A 1 107 ? -27.817 -5.089 25.304 1.00 95.50 107 LEU A C 1
ATOM 808 O O . LEU A 1 107 ? -27.157 -5.439 24.324 1.00 95.50 107 LEU A O 1
ATOM 812 N N . ALA A 1 108 ? -28.835 -4.234 25.201 1.00 95.81 108 ALA A N 1
ATOM 813 C CA . ALA A 1 108 ? -29.231 -3.623 23.939 1.00 95.81 108 ALA A CA 1
ATOM 814 C C . ALA A 1 108 ? -28.124 -2.721 23.371 1.00 95.81 108 ALA A C 1
ATOM 816 O O . ALA A 1 108 ? -27.888 -2.722 22.161 1.00 95.81 108 ALA A O 1
ATOM 817 N N . ALA A 1 109 ? -27.423 -1.965 24.220 1.00 96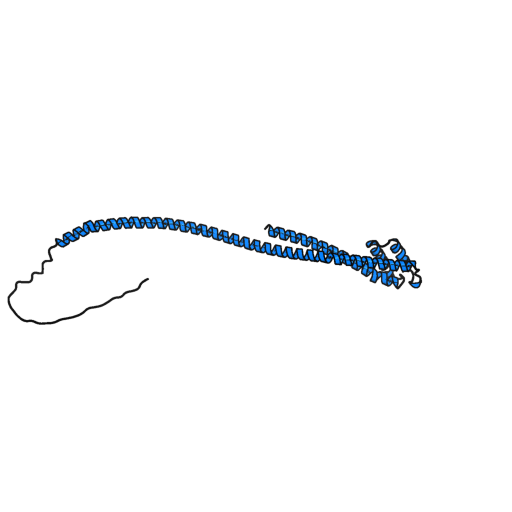.44 109 ALA A N 1
ATOM 818 C CA . ALA A 1 109 ? -26.296 -1.136 23.810 1.00 96.44 109 ALA A CA 1
ATOM 819 C C . ALA A 1 109 ? -25.096 -1.981 23.349 1.00 96.44 109 ALA A C 1
ATOM 821 O O . ALA A 1 109 ? -24.529 -1.693 22.294 1.00 96.44 109 ALA A O 1
ATOM 822 N N . VAL A 1 110 ? -24.762 -3.065 24.060 1.00 96.38 110 VAL A N 1
ATOM 823 C CA . VAL A 1 110 ? -23.729 -4.029 23.635 1.00 96.38 110 VAL A CA 1
ATOM 824 C C . VAL A 1 110 ? -24.087 -4.637 22.280 1.00 96.38 110 VAL A C 1
ATOM 826 O O . VAL A 1 110 ? -23.262 -4.606 21.371 1.00 96.38 110 VAL A O 1
ATOM 829 N N . ALA A 1 111 ? -25.329 -5.092 22.091 1.00 96.31 111 ALA A N 1
ATOM 830 C CA . ALA A 1 111 ? -25.782 -5.659 20.821 1.00 96.31 111 ALA A CA 1
ATOM 831 C C . ALA A 1 111 ? -25.706 -4.649 19.659 1.00 96.31 111 ALA A C 1
ATOM 833 O O . ALA A 1 111 ? -25.314 -5.006 18.547 1.00 96.31 111 ALA A O 1
ATOM 834 N N . LYS A 1 112 ? -26.036 -3.371 19.904 1.00 95.94 112 LYS A N 1
ATOM 835 C CA . LYS A 1 112 ? -25.874 -2.292 18.912 1.00 95.94 112 LYS A CA 1
ATOM 836 C C . LYS A 1 112 ? -24.406 -2.072 18.541 1.00 95.94 112 LYS A C 1
ATOM 838 O O . LYS A 1 112 ? -24.107 -1.912 17.360 1.00 95.94 112 LYS A O 1
ATOM 843 N N . LEU A 1 113 ? -23.502 -2.066 19.522 1.00 96.81 113 LEU A N 1
ATOM 844 C CA . LEU A 1 113 ? -22.063 -1.926 19.276 1.00 96.81 113 LEU A CA 1
ATOM 845 C C . LEU A 1 113 ? -21.494 -3.135 18.531 1.00 96.81 113 LEU A C 1
ATOM 847 O O . LEU A 1 113 ? -20.700 -2.952 17.614 1.00 96.81 113 LEU A O 1
ATOM 851 N N . ASP A 1 114 ? -21.928 -4.348 18.874 1.00 96.06 114 ASP A N 1
ATOM 852 C CA . ASP A 1 114 ? -21.541 -5.568 18.164 1.00 96.06 114 ASP A CA 1
ATOM 853 C C . ASP A 1 114 ? -21.981 -5.544 16.710 1.00 96.06 114 ASP A C 1
ATOM 855 O O . ASP A 1 114 ? -21.196 -5.872 15.818 1.00 96.06 114 ASP A O 1
ATOM 859 N N . LYS A 1 115 ? -23.209 -5.089 16.458 1.00 95.44 115 LYS A N 1
ATOM 860 C CA . LYS A 1 115 ? -23.689 -4.877 15.099 1.00 95.44 115 LYS A CA 1
ATOM 861 C C . LYS A 1 115 ? -22.837 -3.837 14.367 1.00 95.44 115 LYS A C 1
ATOM 863 O O . LYS A 1 115 ? -22.379 -4.120 13.271 1.00 95.44 115 LYS A O 1
ATOM 868 N N . ALA A 1 116 ? -22.559 -2.683 14.974 1.00 93.75 116 ALA A N 1
ATOM 869 C CA . ALA A 1 116 ? -21.726 -1.649 14.353 1.00 93.75 116 ALA A CA 1
ATOM 870 C C . ALA A 1 116 ? -20.296 -2.140 14.047 1.00 93.75 116 ALA A C 1
ATOM 872 O O . ALA A 1 116 ? -19.741 -1.821 12.998 1.00 93.75 116 ALA A O 1
ATOM 873 N N . LEU A 1 117 ? -19.707 -2.946 14.936 1.00 93.94 117 LEU A N 1
ATOM 874 C CA . LEU A 1 117 ? -18.410 -3.585 14.706 1.00 93.94 117 LEU A CA 1
ATOM 875 C C . LEU A 1 117 ? -18.475 -4.623 13.583 1.00 93.94 117 LEU A C 1
ATOM 877 O O . LEU A 1 117 ? -17.551 -4.700 12.779 1.00 93.94 117 LEU A O 1
ATOM 881 N N . ALA A 1 118 ? -19.544 -5.419 13.512 1.00 94.12 118 ALA A N 1
ATOM 882 C CA . ALA A 1 118 ? -19.743 -6.389 12.441 1.00 94.12 118 ALA A CA 1
ATOM 883 C C . ALA A 1 118 ? -19.947 -5.704 11.081 1.00 94.12 118 ALA A C 1
ATOM 885 O O . ALA A 1 118 ? -19.291 -6.088 10.114 1.00 94.12 118 ALA A O 1
ATOM 886 N N . ASP A 1 119 ? -20.777 -4.662 11.032 1.00 91.69 119 ASP A N 1
ATOM 887 C CA . ASP A 1 119 ? -21.077 -3.876 9.832 1.00 91.69 119 ASP A CA 1
ATOM 888 C C . ASP A 1 119 ? -19.837 -3.113 9.322 1.00 91.69 119 ASP A C 1
ATOM 890 O O . ASP A 1 119 ? -19.708 -2.884 8.123 1.00 91.69 119 ASP A O 1
ATOM 894 N N . GLY A 1 120 ? -18.891 -2.764 10.206 1.00 90.44 120 GLY A N 1
ATOM 895 C CA . GLY A 1 120 ? -17.626 -2.114 9.840 1.00 90.44 120 GLY A CA 1
ATOM 896 C C . GLY A 1 120 ? -16.517 -3.059 9.353 1.00 90.44 120 GLY A C 1
ATOM 897 O O . GLY A 1 120 ? -15.526 -2.597 8.784 1.00 90.44 120 GLY A O 1
ATOM 898 N N . LYS A 1 121 ? -16.640 -4.382 9.550 1.00 90.00 121 LYS A N 1
ATOM 899 C CA . LYS A 1 121 ? -15.622 -5.356 9.097 1.00 90.00 121 LYS A CA 1
ATOM 900 C C . LYS A 1 121 ? -15.449 -5.399 7.572 1.00 90.00 121 LYS A C 1
ATOM 902 O O . LYS A 1 121 ? -14.296 -5.432 7.141 1.00 90.00 121 LYS A O 1
ATOM 907 N N . PRO A 1 122 ? -16.520 -5.408 6.753 1.00 91.25 122 PRO A N 1
ATOM 908 C CA . PRO A 1 122 ? -16.394 -5.363 5.299 1.00 91.25 122 PRO A CA 1
ATOM 909 C C . PRO A 1 122 ? -15.643 -4.120 4.824 1.00 91.25 122 PRO A C 1
ATOM 911 O O . PRO A 1 122 ? -14.693 -4.254 4.062 1.00 91.25 122 PRO A O 1
ATOM 914 N N . GLU A 1 123 ? -15.987 -2.939 5.347 1.00 88.81 123 GLU A N 1
ATOM 915 C CA . GLU A 1 123 ? -15.320 -1.684 4.977 1.00 88.81 123 GLU A CA 1
ATOM 916 C C . GLU A 1 123 ? -13.824 -1.726 5.326 1.00 88.81 123 GLU A C 1
ATOM 918 O O . GLU A 1 123 ? -12.982 -1.371 4.506 1.00 88.81 123 GLU A O 1
ATOM 923 N N . GLN A 1 124 ? -13.451 -2.245 6.502 1.00 88.62 124 GLN A N 1
ATOM 924 C CA . GLN A 1 124 ? -12.035 -2.434 6.844 1.00 88.62 124 GLN A CA 1
ATOM 925 C C . GLN A 1 124 ? -11.322 -3.425 5.918 1.00 88.62 124 GLN A C 1
ATOM 927 O O . GLN A 1 124 ? -10.159 -3.212 5.573 1.00 88.62 124 GLN A O 1
ATOM 932 N N . ALA A 1 125 ? -11.994 -4.505 5.514 1.00 88.88 125 ALA A N 1
ATOM 933 C CA . ALA A 1 125 ? -11.431 -5.473 4.580 1.00 88.88 125 ALA A CA 1
ATOM 934 C C . ALA A 1 125 ? -11.216 -4.854 3.189 1.00 88.88 125 ALA A C 1
ATOM 936 O O . ALA A 1 125 ? -10.154 -5.053 2.599 1.00 88.88 125 ALA A O 1
ATOM 937 N N . GLU A 1 126 ? -12.171 -4.062 2.699 1.00 89.25 126 GLU A N 1
ATOM 938 C CA . GLU A 1 126 ? -12.059 -3.320 1.439 1.00 89.25 126 GLU A CA 1
ATOM 939 C C . GLU A 1 126 ? -10.941 -2.277 1.490 1.00 89.25 126 GLU A C 1
ATOM 941 O O . GLU A 1 126 ? -10.136 -2.198 0.564 1.00 89.25 126 GLU A O 1
ATOM 946 N N . LEU A 1 127 ? -10.827 -1.523 2.588 1.00 88.25 127 LEU A N 1
ATOM 947 C CA . LEU A 1 127 ? -9.750 -0.550 2.782 1.00 88.25 127 LEU A CA 1
ATOM 948 C C . LEU A 1 127 ? -8.375 -1.220 2.817 1.00 88.25 127 LEU A C 1
ATOM 950 O O . LEU A 1 127 ? -7.436 -0.730 2.190 1.00 88.25 127 LEU A O 1
ATOM 954 N N . LYS A 1 128 ? -8.258 -2.366 3.496 1.00 88.62 128 LYS A N 1
ATOM 955 C CA . LYS A 1 128 ? -7.020 -3.151 3.520 1.00 88.62 128 LYS A CA 1
ATOM 956 C C . LYS A 1 128 ? -6.670 -3.685 2.130 1.00 88.62 128 LYS A C 1
ATOM 958 O O . LYS A 1 128 ? -5.517 -3.597 1.721 1.00 88.62 128 LYS A O 1
ATOM 963 N N . ALA A 1 129 ? -7.653 -4.194 1.388 1.00 89.44 129 ALA A N 1
ATOM 964 C CA . ALA A 1 129 ? -7.451 -4.650 0.016 1.00 89.44 129 ALA A CA 1
ATOM 965 C C . ALA A 1 129 ? -7.035 -3.497 -0.914 1.00 89.44 129 ALA A C 1
ATOM 967 O O . ALA A 1 129 ? -6.121 -3.662 -1.721 1.00 89.44 129 ALA A O 1
ATOM 968 N N . ALA A 1 130 ? -7.651 -2.320 -0.768 1.00 88.25 130 ALA A N 1
ATOM 969 C CA . ALA A 1 130 ? -7.295 -1.119 -1.516 1.00 88.25 130 ALA A CA 1
ATOM 970 C C . ALA A 1 130 ? -5.864 -0.654 -1.208 1.00 88.25 130 ALA A C 1
ATOM 972 O O . ALA A 1 130 ? -5.136 -0.303 -2.133 1.00 88.25 130 ALA A O 1
ATOM 973 N N . MET A 1 131 ? -5.440 -0.702 0.060 1.00 89.94 131 MET A N 1
ATOM 974 C CA . MET A 1 131 ? -4.065 -0.393 0.465 1.00 89.94 131 MET A CA 1
ATOM 975 C C . MET A 1 131 ? -3.065 -1.356 -0.184 1.00 89.94 131 MET A C 1
ATOM 977 O O . MET A 1 131 ? -2.143 -0.904 -0.853 1.00 89.94 131 MET A O 1
ATOM 981 N N . THR A 1 132 ? -3.282 -2.671 -0.072 1.00 89.94 132 THR A N 1
ATOM 982 C CA . THR A 1 132 ? -2.405 -3.669 -0.709 1.00 89.94 132 THR A CA 1
ATOM 983 C C . THR A 1 132 ? -2.373 -3.514 -2.233 1.00 89.94 132 THR A C 1
ATOM 985 O O . THR A 1 132 ? -1.319 -3.645 -2.851 1.00 89.94 132 THR A O 1
ATOM 988 N N . GLY A 1 133 ? -3.514 -3.199 -2.854 1.00 89.19 133 GLY A N 1
ATOM 989 C CA . GLY A 1 133 ? -3.585 -2.918 -4.288 1.00 89.19 133 GLY A CA 1
ATOM 990 C C . GLY A 1 133 ? -2.800 -1.666 -4.691 1.00 89.19 133 GLY A C 1
ATOM 991 O O . GLY A 1 133 ? -2.110 -1.681 -5.709 1.00 89.19 133 GLY A O 1
ATOM 992 N N . ALA A 1 134 ? -2.871 -0.599 -3.893 1.00 89.44 134 ALA A N 1
ATOM 993 C CA . ALA A 1 134 ? -2.121 0.630 -4.131 1.00 89.44 134 ALA A CA 1
ATOM 994 C C . ALA A 1 134 ? -0.606 0.427 -3.962 1.00 89.44 134 ALA A C 1
ATOM 996 O O . ALA A 1 134 ? 0.153 0.882 -4.814 1.00 89.44 134 ALA A O 1
ATOM 997 N N . GLU A 1 135 ? -0.175 -0.309 -2.933 1.00 89.56 135 GLU A N 1
ATOM 998 C CA . GLU A 1 135 ? 1.235 -0.667 -2.713 1.00 89.56 135 GLU A CA 1
ATOM 999 C C . GLU A 1 135 ? 1.800 -1.472 -3.893 1.00 89.56 135 GLU A C 1
ATOM 1001 O O . GLU A 1 135 ? 2.847 -1.127 -4.442 1.00 89.56 135 GLU A O 1
ATOM 1006 N N . ALA A 1 136 ? 1.066 -2.489 -4.358 1.00 91.50 136 ALA A N 1
ATOM 1007 C CA . ALA A 1 136 ? 1.469 -3.278 -5.521 1.00 91.50 136 ALA A CA 1
ATOM 1008 C C . ALA A 1 136 ? 1.542 -2.432 -6.806 1.00 91.50 136 ALA A C 1
ATOM 1010 O O . ALA A 1 136 ? 2.449 -2.600 -7.624 1.00 91.50 136 ALA A O 1
ATOM 1011 N N . ALA A 1 137 ? 0.599 -1.502 -6.994 1.00 90.44 137 ALA A N 1
ATOM 1012 C CA . ALA A 1 137 ? 0.609 -0.587 -8.132 1.00 90.44 137 ALA A CA 1
ATOM 1013 C C . ALA A 1 137 ? 1.790 0.398 -8.077 1.00 90.44 137 ALA A C 1
ATOM 1015 O O . ALA A 1 137 ? 2.355 0.727 -9.122 1.00 90.44 137 ALA A O 1
ATOM 1016 N N . GLU A 1 138 ? 2.175 0.858 -6.884 1.00 89.44 138 GLU A N 1
ATOM 1017 C CA . GLU A 1 138 ? 3.339 1.724 -6.695 1.00 89.44 138 GLU A CA 1
ATOM 1018 C C . GLU A 1 138 ? 4.638 0.989 -7.035 1.00 89.44 138 GLU A C 1
ATOM 1020 O O . GLU A 1 138 ? 5.439 1.506 -7.817 1.00 89.44 138 GLU A O 1
ATOM 1025 N N . GLU A 1 139 ? 4.815 -0.231 -6.523 1.00 91.12 139 GLU A N 1
ATOM 1026 C CA . GLU A 1 139 ? 5.987 -1.062 -6.813 1.00 91.12 139 GLU A CA 1
ATOM 1027 C C . GLU A 1 139 ? 6.109 -1.347 -8.318 1.00 91.12 139 GLU A C 1
ATOM 1029 O O . GLU A 1 139 ? 7.165 -1.129 -8.921 1.00 91.12 139 GLU A O 1
ATOM 1034 N N . ALA A 1 140 ? 5.004 -1.740 -8.961 1.00 92.31 140 ALA A N 1
ATOM 1035 C CA . ALA A 1 140 ? 4.970 -1.977 -10.400 1.00 92.31 140 ALA A CA 1
ATOM 1036 C C . ALA A 1 140 ? 5.307 -0.706 -11.200 1.00 92.31 140 ALA A C 1
ATOM 1038 O O . ALA A 1 140 ? 6.101 -0.750 -12.144 1.00 92.31 140 ALA A O 1
ATOM 1039 N N . ALA A 1 141 ? 4.744 0.445 -10.820 1.00 91.88 141 ALA A N 1
ATOM 1040 C CA . ALA A 1 141 ? 5.019 1.714 -11.486 1.00 91.88 141 ALA A CA 1
ATOM 1041 C C . ALA A 1 141 ? 6.482 2.159 -11.315 1.00 91.88 141 ALA A C 1
ATOM 1043 O O . ALA A 1 141 ? 7.062 2.707 -12.258 1.00 91.88 141 ALA A O 1
ATOM 1044 N N . ALA A 1 142 ? 7.083 1.916 -10.148 1.00 90.88 142 ALA A N 1
ATOM 1045 C CA . ALA A 1 142 ? 8.492 2.191 -9.890 1.00 90.88 142 ALA A CA 1
ATOM 1046 C C . ALA A 1 142 ? 9.402 1.297 -10.747 1.00 90.88 142 ALA A C 1
ATOM 1048 O O . ALA A 1 142 ? 10.303 1.805 -11.415 1.00 90.88 142 ALA A O 1
ATOM 1049 N N . ALA A 1 143 ? 9.117 -0.008 -10.816 1.00 93.62 143 ALA A N 1
ATOM 1050 C CA . ALA A 1 143 ? 9.863 -0.943 -11.656 1.00 93.62 143 ALA A CA 1
ATOM 1051 C C . ALA A 1 143 ? 9.795 -0.562 -13.146 1.00 93.62 143 ALA A C 1
ATOM 1053 O O . ALA A 1 143 ? 10.821 -0.525 -13.830 1.00 93.62 143 ALA A O 1
ATOM 1054 N N . MET A 1 144 ? 8.604 -0.206 -13.645 1.00 93.50 144 MET A N 1
ATOM 1055 C CA . MET A 1 144 ? 8.430 0.258 -15.026 1.00 93.50 144 MET A CA 1
ATOM 1056 C C . MET A 1 144 ? 9.192 1.554 -15.310 1.00 93.50 144 MET A C 1
ATOM 1058 O O . MET A 1 144 ? 9.748 1.709 -16.397 1.00 93.50 144 MET A O 1
ATOM 1062 N N . LEU A 1 145 ? 9.223 2.491 -14.356 1.00 92.25 145 LEU A N 1
ATOM 1063 C CA . LEU A 1 145 ? 9.958 3.743 -14.515 1.00 92.25 145 LEU A CA 1
ATOM 1064 C C . LEU A 1 145 ? 11.465 3.496 -14.633 1.00 92.25 145 LEU A C 1
ATOM 1066 O O . LEU A 1 145 ? 12.094 4.061 -15.527 1.00 92.25 145 LEU A O 1
ATOM 1070 N N . THR A 1 146 ? 12.021 2.635 -13.779 1.00 94.62 146 THR A N 1
ATOM 1071 C CA . THR A 1 146 ? 13.435 2.243 -13.837 1.00 94.62 146 THR A CA 1
ATOM 1072 C C . THR A 1 146 ? 13.761 1.588 -15.176 1.00 94.62 146 THR A C 1
ATOM 1074 O O . THR A 1 146 ? 14.638 2.069 -15.889 1.00 94.62 146 THR A O 1
ATOM 1077 N N . ALA A 1 147 ? 12.985 0.580 -15.587 1.00 95.81 147 ALA A N 1
ATOM 1078 C CA . ALA A 1 147 ? 13.201 -0.110 -16.859 1.00 95.81 147 ALA A CA 1
ATOM 1079 C C . ALA A 1 147 ? 13.122 0.841 -18.069 1.00 95.81 147 ALA A C 1
ATOM 1081 O O . ALA A 1 147 ? 13.946 0.766 -18.980 1.00 95.81 147 ALA A O 1
ATOM 1082 N N . ALA A 1 148 ? 12.158 1.768 -18.076 1.00 95.44 148 ALA A N 1
ATOM 1083 C CA . ALA A 1 148 ? 12.032 2.765 -19.136 1.00 95.44 148 ALA A CA 1
ATOM 1084 C C . ALA A 1 148 ? 13.210 3.754 -19.151 1.00 95.44 148 ALA A C 1
ATOM 1086 O O . ALA A 1 148 ? 13.673 4.142 -20.225 1.00 95.44 148 ALA A O 1
ATOM 1087 N N . SER A 1 149 ? 13.705 4.152 -17.975 1.00 95.88 149 SER A N 1
ATOM 1088 C CA . SER A 1 149 ? 14.877 5.021 -17.844 1.00 95.88 149 SER A CA 1
ATOM 1089 C C . SER A 1 149 ? 16.136 4.346 -18.390 1.00 95.88 149 SER A C 1
ATOM 1091 O O . SER A 1 149 ? 16.859 4.948 -19.187 1.00 95.88 149 SER A O 1
ATOM 1093 N N . ASP A 1 150 ? 16.361 3.081 -18.034 1.00 96.69 150 ASP A N 1
ATOM 1094 C CA . ASP A 1 150 ? 17.507 2.299 -18.504 1.00 96.69 150 ASP A CA 1
ATOM 1095 C C . ASP A 1 150 ? 17.447 2.071 -20.018 1.00 96.69 150 ASP A C 1
ATOM 1097 O O . ASP A 1 150 ? 18.433 2.288 -20.728 1.00 96.69 150 ASP A O 1
ATOM 1101 N N . ALA A 1 151 ? 16.268 1.720 -20.545 1.00 97.62 151 ALA A N 1
ATOM 1102 C CA . ALA A 1 151 ? 16.056 1.561 -21.981 1.00 97.62 151 ALA A CA 1
ATOM 1103 C C . ALA A 1 151 ? 16.322 2.867 -22.748 1.00 97.62 151 ALA A C 1
ATOM 1105 O O . ALA A 1 151 ? 16.962 2.854 -23.801 1.00 97.62 151 ALA A O 1
ATOM 1106 N N . LEU A 1 152 ? 15.884 4.010 -22.211 1.00 97.38 152 LEU A N 1
ATOM 1107 C CA . LEU A 1 152 ? 16.129 5.323 -22.805 1.00 97.38 152 LEU A CA 1
ATOM 1108 C C . LEU A 1 152 ? 17.615 5.701 -22.770 1.00 97.38 152 LEU A C 1
ATOM 1110 O O . LEU A 1 152 ? 18.126 6.261 -23.743 1.00 97.38 152 LEU A O 1
ATOM 1114 N N . ALA A 1 153 ? 18.322 5.391 -21.681 1.00 98.06 153 ALA A N 1
ATOM 1115 C CA . ALA A 1 153 ? 19.765 5.592 -21.593 1.0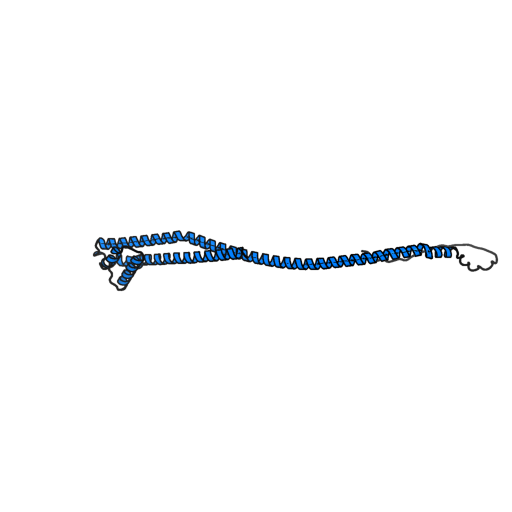0 98.06 153 ALA A CA 1
ATOM 1116 C C . ALA A 1 153 ? 20.511 4.734 -22.629 1.00 98.06 153 ALA A C 1
ATOM 1118 O O . ALA A 1 153 ? 21.353 5.256 -23.366 1.00 98.06 153 ALA A O 1
ATOM 1119 N N . GLY A 1 154 ? 20.144 3.455 -22.749 1.00 97.44 154 GLY A N 1
ATOM 1120 C CA . GLY A 1 154 ? 20.687 2.541 -23.754 1.00 97.44 154 GLY A CA 1
ATOM 1121 C C . GLY A 1 154 ? 20.429 3.018 -25.186 1.00 97.44 154 GLY A C 1
ATOM 1122 O O . GLY A 1 154 ? 21.356 3.082 -25.992 1.00 97.44 154 GLY A O 1
ATOM 1123 N N . ALA A 1 155 ? 19.200 3.443 -25.490 1.00 98.19 155 ALA A N 1
ATOM 1124 C CA . ALA A 1 155 ? 18.836 3.966 -26.806 1.00 98.19 155 ALA A CA 1
ATOM 1125 C C . ALA A 1 155 ? 19.639 5.225 -27.176 1.00 98.19 155 ALA A C 1
ATOM 1127 O O . ALA A 1 155 ? 20.148 5.319 -28.290 1.00 98.19 155 ALA A O 1
ATOM 1128 N N . LYS A 1 156 ? 19.827 6.163 -26.237 1.00 98.38 156 LYS A N 1
ATOM 1129 C CA . LYS A 1 156 ? 20.657 7.363 -26.455 1.00 98.38 156 LYS A CA 1
ATOM 1130 C C . LYS A 1 156 ? 22.127 7.022 -26.701 1.00 98.38 156 LYS A C 1
ATOM 1132 O O . LYS A 1 156 ? 22.778 7.655 -27.533 1.00 98.38 156 LYS A O 1
ATOM 1137 N N . ALA A 1 157 ? 22.663 6.035 -25.983 1.00 98.06 157 ALA A N 1
ATOM 1138 C CA . ALA A 1 157 ? 24.028 5.568 -26.200 1.00 98.06 157 ALA A CA 1
ATOM 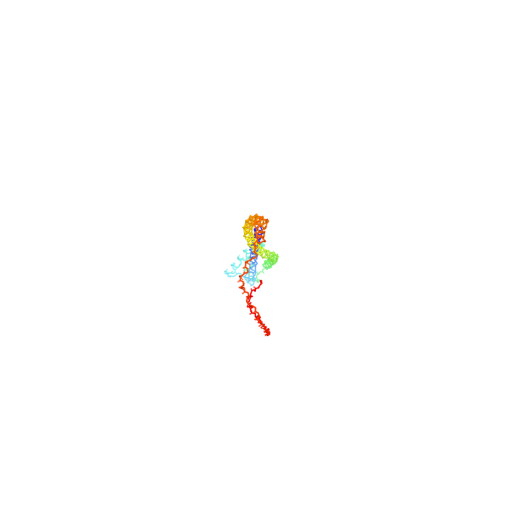1139 C C . ALA A 1 157 ? 24.187 4.939 -27.595 1.00 98.06 157 ALA A C 1
ATOM 1141 O O . ALA A 1 157 ? 25.121 5.289 -28.319 1.00 98.06 157 ALA A O 1
ATOM 1142 N N . ALA A 1 158 ? 23.243 4.083 -27.998 1.00 97.94 158 ALA A N 1
ATOM 1143 C CA . ALA A 1 158 ? 23.217 3.465 -29.321 1.00 97.94 158 ALA A CA 1
ATOM 1144 C C . ALA A 1 158 ? 23.063 4.503 -30.445 1.00 97.94 158 ALA A C 1
ATOM 1146 O O . ALA A 1 158 ? 23.780 4.438 -31.440 1.00 97.94 158 ALA A O 1
ATOM 1147 N N . GLU A 1 159 ? 22.196 5.506 -30.269 1.00 98.00 159 GLU A N 1
ATOM 1148 C CA . GLU A 1 159 ? 22.030 6.616 -31.215 1.00 98.00 159 GLU A CA 1
ATOM 1149 C C . GLU A 1 159 ? 23.351 7.373 -31.424 1.00 98.00 159 GLU A C 1
ATOM 1151 O O . GLU A 1 159 ? 23.752 7.643 -32.558 1.00 98.00 159 GLU A O 1
ATOM 1156 N N . LYS A 1 160 ? 24.060 7.692 -30.333 1.00 98.31 160 LYS A N 1
ATOM 1157 C CA . LYS A 1 160 ? 25.356 8.377 -30.399 1.00 98.31 160 LYS A CA 1
ATOM 1158 C C . LYS A 1 160 ? 26.406 7.525 -31.115 1.00 98.31 160 LYS A C 1
ATOM 1160 O O . LYS A 1 160 ? 27.117 8.049 -31.969 1.00 98.31 160 LYS A O 1
ATOM 1165 N N . ALA A 1 161 ? 26.494 6.237 -30.787 1.00 97.69 161 ALA A N 1
ATOM 1166 C CA . ALA A 1 161 ? 27.424 5.315 -31.434 1.00 97.69 161 ALA A CA 1
ATOM 1167 C C . ALA A 1 161 ? 27.130 5.179 -32.938 1.00 97.69 161 ALA A C 1
ATOM 1169 O O . ALA A 1 161 ? 28.041 5.302 -33.754 1.00 97.69 161 ALA A O 1
ATOM 1170 N N . GLY A 1 162 ? 25.854 5.024 -33.307 1.00 97.94 162 GLY A N 1
ATOM 1171 C CA . GLY A 1 162 ? 25.417 4.951 -34.701 1.00 97.94 162 GLY A CA 1
ATOM 1172 C C . GLY A 1 162 ? 25.747 6.216 -35.495 1.00 97.94 162 GLY A C 1
ATOM 1173 O O . GLY A 1 162 ? 26.237 6.121 -36.616 1.00 97.94 162 GLY A O 1
ATOM 1174 N N . LYS A 1 163 ? 25.566 7.405 -34.902 1.00 98.31 163 LYS A N 1
ATOM 1175 C CA . LYS A 1 163 ? 25.961 8.683 -35.525 1.00 98.31 163 LYS A CA 1
ATOM 1176 C C . LYS A 1 163 ? 27.465 8.768 -35.796 1.00 98.31 163 LYS A C 1
ATOM 1178 O O . LYS A 1 163 ? 27.858 9.248 -36.858 1.00 98.31 163 LYS A O 1
ATOM 1183 N N . THR A 1 164 ? 28.299 8.309 -34.863 1.00 97.81 164 THR A N 1
ATOM 1184 C CA . THR A 1 164 ? 29.755 8.258 -35.066 1.00 97.81 164 THR A CA 1
ATOM 1185 C C . THR A 1 164 ? 30.119 7.290 -36.189 1.00 9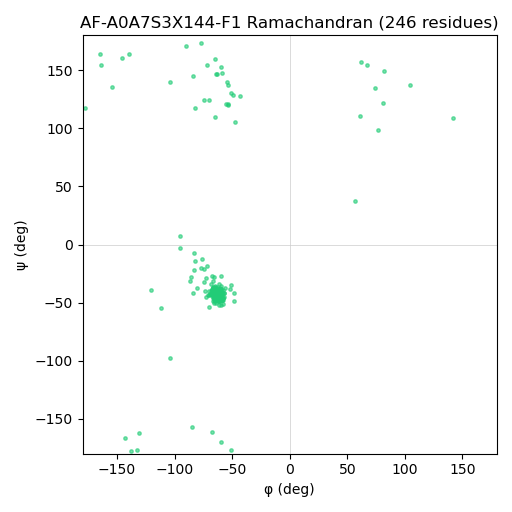7.81 164 THR A C 1
ATOM 1187 O O . THR A 1 164 ? 30.800 7.695 -37.128 1.00 97.81 164 THR A O 1
ATOM 1190 N N . ALA A 1 165 ? 29.602 6.059 -36.143 1.00 98.00 165 ALA A N 1
ATOM 1191 C CA . ALA A 1 165 ? 29.881 5.035 -37.149 1.00 98.00 165 ALA A CA 1
ATOM 1192 C C . ALA A 1 165 ? 29.442 5.468 -38.559 1.00 98.00 165 ALA A C 1
ATOM 1194 O O . ALA A 1 165 ? 30.163 5.252 -39.529 1.00 98.00 165 ALA A O 1
ATOM 1195 N N . LEU A 1 166 ? 28.290 6.139 -38.678 1.00 97.94 166 LEU A N 1
ATOM 1196 C CA . LEU A 1 166 ? 27.817 6.692 -39.947 1.00 97.94 166 LEU A CA 1
ATOM 1197 C C . LEU A 1 166 ? 28.792 7.737 -40.506 1.00 97.94 166 LEU A C 1
ATOM 1199 O O . LEU A 1 166 ? 29.149 7.670 -41.677 1.00 97.94 166 LEU A O 1
ATOM 1203 N N . LYS A 1 167 ? 29.285 8.658 -39.671 1.00 98.25 167 LYS A N 1
ATOM 1204 C CA . LYS A 1 167 ? 30.263 9.671 -40.095 1.00 98.25 167 LYS A CA 1
ATOM 1205 C C . LYS A 1 167 ? 31.591 9.050 -40.543 1.00 98.25 167 LYS A C 1
ATOM 1207 O O . LYS A 1 167 ? 32.203 9.520 -41.506 1.00 98.25 167 LYS A O 1
ATOM 1212 N N . GLU A 1 168 ? 32.052 8.017 -39.843 1.00 97.25 168 GLU A N 1
ATOM 1213 C CA . GLU A 1 168 ? 33.260 7.269 -40.209 1.00 97.25 168 GLU A CA 1
ATOM 1214 C C . GLU A 1 168 ? 33.072 6.550 -41.548 1.00 97.25 168 GLU A C 1
ATOM 1216 O O . GLU A 1 168 ? 33.903 6.706 -42.443 1.00 97.25 168 GLU A O 1
ATOM 1221 N N . ALA A 1 169 ? 31.943 5.859 -41.733 1.00 97.88 169 ALA A N 1
ATOM 1222 C CA . ALA A 1 169 ? 31.604 5.183 -42.982 1.00 97.88 169 ALA A CA 1
ATOM 1223 C C . ALA A 1 169 ? 31.480 6.160 -44.164 1.00 97.88 169 ALA A C 1
ATOM 1225 O O . ALA A 1 169 ? 32.024 5.900 -45.235 1.00 97.88 169 ALA A O 1
ATOM 1226 N N . GLU A 1 170 ? 30.833 7.315 -43.975 1.00 98.00 170 GLU A N 1
ATOM 1227 C CA . GLU A 1 170 ? 30.763 8.374 -44.990 1.00 98.00 170 GLU A CA 1
ATOM 1228 C C . GLU A 1 170 ? 32.152 8.895 -45.382 1.00 98.00 170 GLU A C 1
ATOM 1230 O O . GLU A 1 170 ? 32.410 9.178 -46.553 1.00 98.00 170 GLU A O 1
ATOM 1235 N N . SER A 1 171 ? 33.054 9.036 -44.408 1.00 97.25 171 SER A N 1
ATOM 1236 C CA . SER A 1 171 ? 34.424 9.502 -44.651 1.00 97.25 171 SER A CA 1
ATOM 1237 C C . SER A 1 171 ? 35.239 8.451 -45.407 1.00 97.25 171 SER A C 1
ATOM 1239 O O . SER A 1 171 ? 35.912 8.787 -46.381 1.00 97.25 171 SER A O 1
ATOM 1241 N N . ALA A 1 172 ? 35.122 7.181 -45.013 1.00 97.38 172 ALA A N 1
ATOM 1242 C CA . ALA A 1 172 ? 35.766 6.059 -45.688 1.00 97.38 172 ALA A CA 1
ATOM 1243 C C . ALA A 1 172 ? 35.267 5.897 -47.132 1.00 97.38 172 ALA A C 1
ATOM 1245 O O . ALA A 1 172 ? 36.074 5.737 -48.043 1.00 97.38 172 ALA A O 1
ATOM 1246 N N . ALA A 1 173 ? 33.956 6.025 -47.365 1.00 97.69 173 ALA A N 1
ATOM 1247 C CA . ALA A 1 173 ? 33.379 5.965 -48.706 1.00 97.69 173 ALA A CA 1
ATOM 1248 C C . ALA A 1 173 ? 33.920 7.081 -49.617 1.00 97.69 173 ALA A C 1
ATOM 1250 O O . ALA A 1 173 ? 34.258 6.829 -50.772 1.00 97.69 173 ALA A O 1
ATOM 1251 N N . LYS A 1 174 ? 34.056 8.310 -49.097 1.00 97.44 174 LYS A N 1
ATOM 1252 C CA . LYS A 1 174 ? 34.649 9.433 -49.845 1.00 97.44 174 LYS A CA 1
ATOM 1253 C C . LYS A 1 174 ? 36.121 9.198 -50.177 1.00 97.44 174 LYS A C 1
ATOM 1255 O O . LYS A 1 174 ? 36.533 9.495 -51.295 1.00 97.44 174 LYS A O 1
ATOM 1260 N N . ALA A 1 175 ? 36.896 8.675 -49.226 1.00 97.12 175 ALA A N 1
ATOM 1261 C CA . ALA A 1 175 ? 38.301 8.342 -49.449 1.00 97.12 175 ALA A CA 1
ATOM 1262 C C . ALA A 1 175 ? 38.445 7.257 -50.527 1.00 97.12 175 ALA A C 1
ATOM 1264 O O . ALA A 1 175 ? 39.149 7.465 -51.508 1.00 97.12 175 ALA A O 1
ATOM 1265 N N . TRP A 1 176 ? 37.679 6.168 -50.415 1.00 97.50 176 TRP A N 1
ATOM 1266 C CA . TRP A 1 176 ? 37.689 5.081 -51.393 1.00 97.50 176 TRP A CA 1
ATOM 1267 C C . TRP A 1 176 ? 37.315 5.544 -52.808 1.00 97.50 176 TRP A C 1
ATOM 1269 O O . TRP A 1 176 ? 37.958 5.140 -53.774 1.00 97.50 176 TRP A O 1
ATOM 1279 N N . LEU A 1 177 ? 36.312 6.421 -52.947 1.00 96.94 177 LEU A N 1
ATOM 1280 C CA . LEU A 1 177 ? 35.937 6.996 -54.246 1.00 96.94 177 LEU A CA 1
ATOM 1281 C C . LEU A 1 177 ? 37.083 7.797 -54.874 1.00 96.94 177 LEU A C 1
ATOM 1283 O O . LEU A 1 177 ? 37.309 7.698 -56.080 1.00 96.94 177 LEU A O 1
ATOM 1287 N N . LYS A 1 178 ? 37.809 8.578 -54.065 1.00 96.69 178 LYS A N 1
ATOM 1288 C CA . LYS A 1 178 ? 38.979 9.330 -54.527 1.00 96.69 178 LYS A CA 1
ATOM 1289 C C . LYS A 1 178 ? 40.101 8.383 -54.958 1.00 96.69 178 LYS A C 1
ATOM 1291 O O . LYS A 1 178 ? 40.598 8.517 -56.069 1.00 96.69 178 LYS A O 1
ATOM 1296 N N . ASP A 1 179 ? 40.460 7.420 -54.115 1.00 96.38 179 ASP A N 1
ATOM 1297 C CA . ASP A 1 179 ? 41.555 6.486 -54.398 1.00 96.38 179 ASP A CA 1
ATOM 1298 C C . ASP A 1 179 ? 41.253 5.637 -55.639 1.00 96.38 179 ASP A C 1
ATOM 1300 O O . ASP A 1 179 ? 42.113 5.450 -56.495 1.00 96.38 179 ASP A O 1
ATOM 1304 N N . THR A 1 180 ? 40.004 5.186 -55.789 1.00 97.12 180 THR A N 1
ATOM 1305 C CA . THR A 1 180 ? 39.561 4.445 -56.978 1.00 97.12 180 THR A CA 1
ATOM 1306 C C . THR A 1 180 ? 39.691 5.298 -58.234 1.00 97.12 180 THR A C 1
ATOM 1308 O O . THR A 1 180 ? 40.162 4.802 -59.252 1.00 97.12 180 THR A O 1
ATOM 1311 N N . LYS A 1 181 ? 39.321 6.584 -58.176 1.00 97.38 181 LYS A N 1
ATOM 1312 C CA . LYS A 1 181 ? 39.519 7.500 -59.303 1.00 97.38 181 LYS A CA 1
ATOM 1313 C C . LYS A 1 181 ? 41.002 7.630 -59.667 1.00 97.38 181 LYS A C 1
ATOM 1315 O O . LYS A 1 181 ? 41.333 7.476 -60.836 1.00 97.38 181 LYS A O 1
ATOM 1320 N N . ASP A 1 182 ? 41.871 7.867 -58.686 1.00 96.31 182 ASP A N 1
ATOM 1321 C CA . ASP A 1 182 ? 43.312 8.042 -58.917 1.00 96.31 182 ASP A CA 1
ATOM 1322 C C . ASP A 1 182 ? 43.941 6.772 -59.538 1.00 96.31 182 ASP A C 1
ATOM 1324 O O . ASP A 1 182 ? 44.753 6.853 -60.465 1.00 96.31 182 ASP A O 1
ATOM 1328 N N . VAL A 1 183 ? 43.528 5.585 -59.072 1.00 97.44 183 VAL A N 1
ATOM 1329 C CA . VAL A 1 183 ? 43.956 4.290 -59.631 1.00 97.44 183 VAL A CA 1
ATOM 1330 C C . VAL A 1 183 ? 43.468 4.109 -61.067 1.00 97.44 183 VAL A C 1
ATOM 1332 O O . VAL A 1 183 ? 44.254 3.686 -61.912 1.00 97.44 183 VAL A O 1
ATOM 1335 N N . MET A 1 184 ? 42.207 4.437 -61.360 1.00 96.94 184 MET A N 1
ATOM 1336 C CA . MET A 1 184 ? 41.651 4.319 -62.714 1.00 96.94 184 MET A CA 1
ATOM 1337 C C . MET A 1 184 ? 42.325 5.292 -63.689 1.00 96.94 184 MET A C 1
ATOM 1339 O O . MET A 1 184 ? 42.762 4.867 -64.753 1.00 96.94 184 MET A O 1
ATOM 1343 N N . ASP A 1 185 ? 42.517 6.556 -63.295 1.00 97.19 185 ASP A N 1
ATOM 1344 C CA . ASP A 1 185 ? 43.225 7.551 -64.113 1.00 97.19 185 ASP A CA 1
ATOM 1345 C C . ASP A 1 185 ? 44.675 7.089 -64.412 1.00 97.19 185 ASP A C 1
ATOM 1347 O O . ASP A 1 185 ? 45.189 7.255 -65.522 1.00 97.19 185 ASP A O 1
ATOM 1351 N N . THR A 1 186 ? 45.342 6.456 -63.437 1.00 97.25 186 THR A N 1
ATOM 1352 C CA . THR A 1 186 ? 46.689 5.880 -63.614 1.00 97.25 186 THR A CA 1
ATOM 1353 C C . THR A 1 186 ? 46.676 4.664 -64.540 1.00 97.25 186 THR A C 1
ATOM 1355 O O . THR A 1 186 ? 47.553 4.531 -65.393 1.00 97.25 186 THR A O 1
ATOM 1358 N N . PHE A 1 187 ? 45.695 3.773 -64.384 1.00 97.19 187 PHE A N 1
ATOM 1359 C CA . PHE A 1 187 ? 45.528 2.594 -65.231 1.00 97.19 187 PHE A CA 1
ATOM 1360 C C . PHE A 1 187 ? 45.329 2.982 -66.701 1.00 97.19 187 PHE A C 1
ATOM 1362 O O . PHE A 1 187 ? 46.002 2.425 -67.571 1.00 97.19 187 PHE A O 1
ATOM 1369 N N . ASP A 1 188 ? 44.475 3.972 -66.971 1.00 97.69 188 ASP A N 1
ATOM 1370 C CA . ASP A 1 188 ? 44.235 4.484 -68.323 1.00 97.69 188 ASP A CA 1
ATOM 1371 C C . ASP A 1 188 ? 45.524 5.060 -68.934 1.00 97.69 188 ASP A C 1
ATOM 1373 O O . ASP A 1 188 ? 45.880 4.743 -70.071 1.00 97.69 188 ASP A O 1
ATOM 1377 N N . SER A 1 189 ? 46.283 5.838 -68.153 1.00 96.94 189 SER A N 1
ATOM 1378 C CA . SER A 1 189 ? 47.576 6.403 -68.569 1.00 96.94 189 SER A CA 1
ATOM 1379 C C . SER A 1 189 ? 48.632 5.330 -68.885 1.00 96.94 189 SER A C 1
ATOM 1381 O O . SER A 1 189 ? 49.305 5.386 -69.921 1.00 96.94 189 SER A O 1
ATOM 1383 N N . LEU A 1 190 ? 48.768 4.314 -68.026 1.00 97.25 190 LEU A N 1
ATOM 1384 C CA . LEU A 1 190 ? 49.702 3.203 -68.243 1.00 97.25 190 LEU A CA 1
ATOM 1385 C C . LEU A 1 190 ? 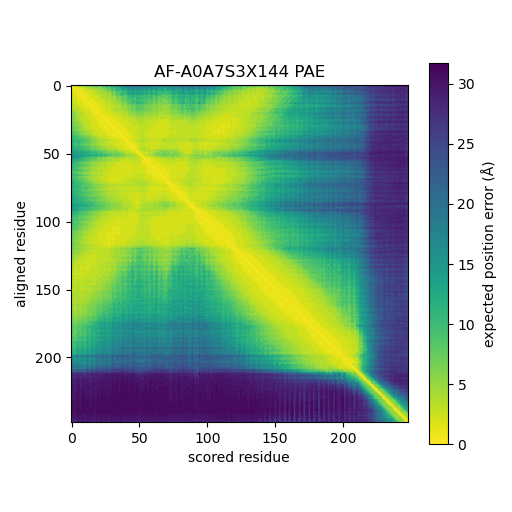49.304 2.346 -69.445 1.00 97.25 190 LEU A C 1
ATOM 1387 O O . LEU A 1 190 ? 50.179 1.902 -70.187 1.00 97.25 190 LEU A O 1
ATOM 1391 N N . THR A 1 191 ? 48.004 2.139 -69.656 1.00 97.38 191 THR A N 1
ATOM 1392 C CA . THR A 1 191 ? 47.488 1.419 -70.826 1.00 97.38 191 THR A CA 1
ATOM 1393 C C . THR A 1 191 ? 47.837 2.168 -72.108 1.00 97.38 191 THR A C 1
ATOM 1395 O O . THR A 1 191 ? 48.428 1.579 -73.009 1.00 97.38 191 THR A O 1
ATOM 1398 N N . ALA A 1 192 ? 47.599 3.484 -72.150 1.00 96.81 192 ALA A N 1
ATOM 1399 C CA . ALA A 1 192 ? 47.988 4.319 -73.285 1.00 96.81 192 ALA A CA 1
ATOM 1400 C C . ALA A 1 192 ? 49.507 4.280 -73.549 1.00 96.81 192 ALA A C 1
ATOM 1402 O O . ALA A 1 192 ? 49.932 4.110 -74.690 1.00 96.81 192 ALA A O 1
ATOM 1403 N N . THR A 1 193 ? 50.328 4.361 -72.495 1.00 96.69 193 THR A N 1
ATOM 1404 C CA . THR A 1 193 ? 51.799 4.280 -72.600 1.00 96.69 193 THR A CA 1
ATOM 1405 C C . THR A 1 193 ? 52.259 2.920 -73.138 1.00 96.69 193 THR A C 1
ATOM 1407 O O . THR A 1 193 ? 53.174 2.837 -73.958 1.00 96.69 193 THR A O 1
ATOM 1410 N N . LEU A 1 194 ? 51.634 1.832 -72.680 1.00 96.38 194 LEU A N 1
ATOM 1411 C CA . LEU A 1 194 ? 51.932 0.477 -73.138 1.00 96.38 194 LEU A CA 1
ATOM 1412 C C . LEU A 1 194 ? 51.575 0.295 -74.615 1.00 96.38 194 LEU A C 1
ATOM 1414 O O . LEU A 1 194 ? 52.344 -0.319 -75.357 1.00 96.38 194 LEU A O 1
ATOM 1418 N N . ASP A 1 195 ? 50.429 0.824 -75.035 1.00 96.62 195 ASP A N 1
ATOM 1419 C CA . ASP A 1 195 ? 49.993 0.771 -76.426 1.00 96.62 195 ASP A CA 1
ATOM 1420 C C . ASP A 1 195 ? 50.930 1.580 -77.332 1.00 96.62 195 ASP A C 1
ATOM 1422 O O . ASP A 1 195 ? 51.332 1.084 -78.386 1.00 96.62 195 ASP A O 1
ATOM 1426 N N . GLU A 1 196 ? 51.381 2.759 -76.892 1.00 96.06 196 GLU A N 1
ATOM 1427 C CA . GLU A 1 196 ? 52.395 3.551 -77.600 1.00 96.06 196 GLU A CA 1
ATOM 1428 C C . GLU A 1 196 ? 53.737 2.806 -77.708 1.00 96.06 196 GLU A C 1
ATOM 1430 O O . GLU A 1 196 ? 54.326 2.732 -78.789 1.00 96.06 196 GLU A O 1
ATOM 1435 N N . PHE A 1 197 ? 54.205 2.177 -76.622 1.00 97.12 197 PHE A N 1
ATOM 1436 C CA . PHE A 1 197 ? 55.431 1.373 -76.635 1.00 97.12 197 PHE A CA 1
ATOM 1437 C C . PHE A 1 197 ? 55.346 0.194 -77.617 1.00 97.12 197 PHE A C 1
ATOM 1439 O O . PHE A 1 197 ? 56.294 -0.073 -78.364 1.00 97.12 197 PHE A O 1
ATOM 1446 N N . ARG A 1 198 ? 54.206 -0.510 -77.623 1.00 96.00 198 ARG A N 1
ATOM 1447 C CA . ARG A 1 198 ? 53.941 -1.641 -78.524 1.00 96.00 198 ARG A CA 1
ATOM 1448 C C . ARG A 1 198 ? 53.891 -1.197 -79.986 1.00 96.00 198 ARG A C 1
ATOM 1450 O O . ARG A 1 198 ? 54.513 -1.836 -80.831 1.00 96.00 198 ARG A O 1
ATOM 1457 N N . ALA A 1 199 ? 53.181 -0.108 -80.274 1.00 93.94 199 ALA A N 1
ATOM 1458 C CA . ALA A 1 199 ? 53.015 0.407 -81.631 1.00 93.94 199 ALA A CA 1
ATOM 1459 C C . ALA A 1 199 ? 54.285 1.073 -82.190 1.00 93.94 199 ALA A C 1
ATOM 1461 O O . ALA A 1 199 ? 54.485 1.069 -83.400 1.00 93.94 199 ALA A O 1
ATOM 1462 N N . GLY A 1 200 ? 55.139 1.640 -81.333 1.00 95.06 200 GLY A N 1
ATOM 1463 C CA . GLY A 1 200 ? 56.366 2.326 -81.739 1.00 95.06 200 GLY A CA 1
ATOM 1464 C C . GLY A 1 200 ? 57.632 1.496 -81.481 1.00 95.06 200 GLY A C 1
ATOM 1465 O O . GLY A 1 200 ? 57.987 0.661 -82.316 1.00 95.06 200 GLY A O 1
ATOM 1466 N N . PRO A 1 201 ? 58.352 1.723 -80.361 1.00 94.69 201 PRO A N 1
ATOM 1467 C CA . PRO A 1 201 ? 59.655 1.112 -80.077 1.00 94.69 201 PRO A CA 1
ATOM 1468 C C . PRO A 1 201 ? 59.741 -0.405 -80.272 1.00 94.69 201 PRO A C 1
ATOM 1470 O O . PRO A 1 201 ? 60.737 -0.890 -80.806 1.00 94.69 201 PRO A O 1
ATOM 1473 N N . LEU A 1 202 ? 58.721 -1.163 -79.852 1.00 92.19 202 LEU A N 1
ATOM 1474 C CA . LEU A 1 202 ? 58.734 -2.621 -79.985 1.00 92.19 202 LEU A CA 1
ATOM 1475 C C . LEU A 1 202 ? 58.659 -3.065 -81.451 1.00 92.19 202 LEU A C 1
ATOM 1477 O O . LEU A 1 202 ? 59.355 -4.004 -81.836 1.00 92.19 202 LEU A O 1
ATOM 1481 N N . THR A 1 203 ? 57.855 -2.369 -82.258 1.00 91.88 203 THR A N 1
ATOM 1482 C CA . THR A 1 203 ? 57.757 -2.612 -83.704 1.00 91.88 203 THR A CA 1
ATOM 1483 C C . THR A 1 203 ? 59.092 -2.294 -84.383 1.00 91.88 203 THR A C 1
ATOM 1485 O O . THR A 1 203 ? 59.651 -3.163 -85.044 1.00 91.88 203 THR A O 1
ATOM 1488 N N . PHE A 1 204 ? 59.688 -1.126 -84.098 1.00 90.88 204 PHE A N 1
ATOM 1489 C CA . PHE A 1 204 ? 61.013 -0.760 -84.626 1.00 90.88 204 PHE A CA 1
ATOM 1490 C C . PHE A 1 204 ? 62.117 -1.754 -84.242 1.00 90.88 204 PHE A C 1
ATOM 1492 O O . PHE A 1 204 ? 63.007 -2.041 -85.039 1.00 90.88 204 PHE A O 1
ATOM 1499 N N . TYR A 1 205 ? 62.093 -2.276 -83.015 1.00 90.44 205 TYR A N 1
ATOM 1500 C CA . TYR A 1 205 ? 63.047 -3.299 -82.592 1.00 90.44 205 TYR A CA 1
ATOM 1501 C C . TYR A 1 205 ? 62.881 -4.610 -83.374 1.00 90.44 205 TYR A C 1
ATOM 1503 O O . TYR A 1 205 ? 63.885 -5.244 -83.703 1.00 90.44 205 TYR A O 1
ATOM 1511 N N . GLY A 1 206 ? 61.640 -5.007 -83.678 1.00 88.69 206 GLY A N 1
ATOM 1512 C CA . GLY A 1 206 ? 61.345 -6.139 -84.560 1.00 88.69 206 GLY A CA 1
ATOM 1513 C C . GLY A 1 206 ? 61.963 -5.947 -85.944 1.00 88.69 206 GLY A C 1
ATOM 1514 O O . GLY A 1 206 ? 62.760 -6.780 -86.368 1.00 88.69 206 GLY A O 1
ATOM 1515 N N . ASP A 1 207 ? 61.709 -4.791 -86.564 1.00 86.12 207 ASP A N 1
ATOM 1516 C CA . ASP A 1 207 ? 62.268 -4.442 -87.876 1.00 86.12 207 ASP A CA 1
ATOM 1517 C C . ASP A 1 207 ? 63.811 -4.486 -87.878 1.00 86.12 207 ASP A C 1
ATOM 1519 O O . ASP A 1 207 ? 64.435 -4.997 -88.808 1.00 86.12 207 ASP A O 1
ATOM 1523 N N . LEU A 1 208 ? 64.457 -3.982 -86.817 1.00 86.38 208 LEU A N 1
ATOM 1524 C CA . LEU A 1 208 ? 65.919 -4.019 -86.676 1.00 86.38 208 LEU A CA 1
ATOM 1525 C C . LEU A 1 208 ? 66.468 -5.440 -86.509 1.00 86.38 208 LEU A C 1
ATOM 1527 O O . LEU A 1 208 ? 67.539 -5.749 -87.035 1.00 86.38 208 LEU A O 1
ATOM 1531 N N . LYS A 1 209 ? 65.757 -6.306 -85.781 1.00 83.88 209 LYS A N 1
ATOM 1532 C CA . LYS A 1 209 ? 66.123 -7.721 -85.649 1.00 83.88 209 LYS A CA 1
ATOM 1533 C C . LYS A 1 209 ? 66.104 -8.426 -86.999 1.00 83.88 209 LYS A C 1
ATOM 1535 O O . LYS A 1 209 ? 67.060 -9.134 -87.303 1.00 83.88 209 LYS A O 1
ATOM 1540 N N . ASP A 1 210 ? 65.083 -8.177 -87.812 1.00 82.00 210 ASP A N 1
ATOM 1541 C CA . ASP A 1 210 ? 64.959 -8.763 -89.151 1.00 82.00 210 ASP A CA 1
ATOM 1542 C C . ASP A 1 210 ? 66.039 -8.244 -90.122 1.00 82.00 210 ASP A C 1
ATOM 1544 O O . ASP A 1 210 ? 66.449 -8.950 -91.042 1.00 82.00 210 ASP A O 1
ATOM 1548 N N . LEU A 1 211 ? 66.553 -7.029 -89.892 1.00 74.56 211 LEU A N 1
ATOM 1549 C CA . LEU A 1 211 ? 67.662 -6.427 -90.644 1.00 74.56 211 LEU A CA 1
ATOM 1550 C C . LEU A 1 211 ? 69.057 -6.853 -90.156 1.00 74.56 211 LEU A C 1
ATOM 1552 O O . LEU A 1 211 ? 70.056 -6.491 -90.784 1.00 74.56 211 LEU A O 1
ATOM 1556 N N . THR A 1 212 ? 69.160 -7.590 -89.045 1.00 65.00 212 THR A N 1
ATOM 1557 C CA . THR A 1 212 ? 70.456 -8.050 -88.531 1.00 65.00 212 THR A CA 1
ATOM 1558 C C . THR A 1 212 ? 70.878 -9.316 -89.293 1.00 65.00 212 THR A C 1
ATOM 1560 O O . THR A 1 212 ? 70.174 -10.323 -89.215 1.00 65.00 212 THR A O 1
ATOM 1563 N N . PRO A 1 213 ? 72.003 -9.318 -90.035 1.00 59.72 213 PRO A N 1
ATOM 1564 C CA . PRO A 1 213 ? 72.467 -10.515 -90.735 1.00 59.72 213 PRO A CA 1
ATOM 1565 C C . PRO A 1 213 ? 72.830 -11.622 -89.726 1.00 59.72 213 PRO A C 1
ATOM 1567 O O . PRO A 1 213 ? 73.291 -11.298 -88.625 1.00 59.72 213 PRO A O 1
ATOM 1570 N N . PRO A 1 214 ? 72.625 -12.914 -90.061 1.00 56.41 214 PRO A N 1
ATOM 1571 C CA . PRO A 1 214 ? 72.930 -14.016 -89.152 1.00 56.41 214 PRO A CA 1
ATOM 1572 C C . PRO A 1 214 ? 74.391 -13.916 -88.682 1.00 56.41 214 PRO A C 1
ATOM 1574 O O . PRO A 1 214 ? 75.248 -13.546 -89.492 1.00 56.41 214 PRO A O 1
ATOM 1577 N N . PRO A 1 215 ? 74.687 -14.198 -87.394 1.00 55.09 215 PRO A N 1
ATOM 1578 C CA . PRO A 1 215 ? 76.052 -14.169 -86.882 1.00 55.09 215 PRO A CA 1
ATOM 1579 C C . PRO A 1 215 ? 76.951 -14.968 -87.829 1.00 55.09 215 PRO A C 1
ATOM 1581 O O . PRO A 1 215 ? 76.568 -16.090 -88.168 1.00 55.09 215 PRO A O 1
ATOM 1584 N N . PRO A 1 216 ? 78.086 -14.410 -88.293 1.00 55.00 216 PRO A N 1
ATOM 1585 C CA . PRO A 1 216 ? 78.971 -15.134 -89.188 1.00 55.00 216 PRO A CA 1
ATOM 1586 C C . PRO A 1 216 ? 79.347 -16.454 -88.518 1.00 55.00 216 PRO A C 1
ATOM 1588 O O . PRO A 1 216 ? 79.856 -16.459 -87.392 1.00 55.00 216 PRO A O 1
ATOM 1591 N N . GLU A 1 217 ? 79.024 -17.560 -89.189 1.00 52.91 217 GLU A N 1
ATOM 1592 C CA . GLU A 1 217 ? 79.487 -18.886 -88.799 1.00 52.91 217 GLU A CA 1
ATOM 1593 C C . GLU A 1 217 ? 81.010 -18.803 -88.615 1.00 52.91 217 GLU A C 1
ATOM 1595 O O . GLU A 1 217 ? 81.680 -18.222 -89.475 1.00 52.91 217 GLU A O 1
ATOM 1600 N N . PRO A 1 218 ? 81.577 -19.293 -87.494 1.00 51.12 218 PRO A N 1
ATOM 1601 C CA . PRO A 1 218 ? 83.025 -19.339 -87.345 1.00 51.12 218 PRO A CA 1
ATOM 1602 C C . PRO A 1 218 ? 83.597 -20.071 -88.560 1.00 51.12 218 PRO A C 1
ATOM 1604 O O . PRO A 1 218 ? 83.211 -21.214 -88.802 1.00 51.12 218 PRO A O 1
ATOM 1607 N N . GLU A 1 219 ? 84.453 -19.382 -89.326 1.00 50.66 219 GLU A N 1
ATOM 1608 C CA . GLU A 1 219 ? 85.090 -19.897 -90.540 1.00 50.66 219 GLU A CA 1
ATOM 1609 C C . GLU A 1 219 ? 85.653 -21.291 -90.260 1.00 50.66 219 GLU A C 1
ATOM 1611 O O . GLU A 1 219 ? 86.654 -21.462 -89.557 1.00 50.66 219 GLU A O 1
ATOM 1616 N N . ALA A 1 220 ? 84.952 -22.296 -90.783 1.00 41.09 220 ALA A N 1
ATOM 1617 C CA . ALA A 1 220 ? 85.435 -23.655 -90.813 1.00 41.09 220 ALA A CA 1
ATOM 1618 C C . ALA A 1 220 ? 86.594 -23.698 -91.829 1.00 41.09 220 ALA A C 1
ATOM 1620 O O . ALA A 1 220 ? 86.417 -23.259 -92.968 1.00 41.09 220 ALA A O 1
ATOM 1621 N N . PRO A 1 221 ? 87.786 -24.155 -91.410 1.00 48.66 221 PRO A N 1
ATOM 1622 C CA . PRO A 1 221 ? 88.999 -24.141 -92.220 1.00 48.66 221 PRO A CA 1
ATOM 1623 C C . PRO A 1 221 ? 88.859 -25.014 -93.473 1.00 48.66 221 PRO A C 1
ATOM 1625 O O . PRO A 1 221 ? 88.197 -26.050 -93.431 1.00 48.66 221 PRO A O 1
ATOM 1628 N N . GLU A 1 222 ? 89.513 -24.582 -94.562 1.00 45.84 222 GLU A N 1
ATOM 1629 C CA . GLU A 1 222 ? 89.617 -25.305 -95.837 1.00 45.84 222 GLU A CA 1
ATOM 1630 C C . GLU A 1 222 ? 89.896 -26.802 -95.622 1.00 45.84 222 GLU A C 1
ATOM 1632 O O . GLU A 1 222 ? 90.838 -27.189 -94.925 1.00 45.84 222 GLU A O 1
ATOM 1637 N N . GLU A 1 223 ? 89.058 -27.628 -96.252 1.00 43.66 223 GLU A N 1
ATOM 1638 C CA . GLU A 1 223 ? 89.199 -29.080 -96.342 1.00 43.66 223 GLU A CA 1
ATOM 1639 C C . GLU A 1 223 ? 90.576 -29.486 -96.891 1.00 43.66 223 GLU A C 1
ATOM 1641 O O . GLU A 1 223 ? 91.014 -28.992 -97.933 1.00 43.66 223 GLU A O 1
ATOM 1646 N N . PRO A 1 224 ? 91.198 -30.512 -96.295 1.00 40.69 224 PRO A N 1
ATOM 1647 C CA . PRO A 1 224 ? 91.822 -31.560 -97.082 1.00 40.69 224 PRO A CA 1
ATOM 1648 C C . PRO A 1 224 ? 90.965 -32.832 -97.066 1.00 40.69 224 PRO A C 1
ATOM 1650 O O . PRO A 1 224 ? 90.378 -33.222 -96.057 1.00 40.69 224 PRO A O 1
ATOM 1653 N N . GLU A 1 225 ? 90.914 -33.451 -98.241 1.00 40.88 225 GLU A N 1
ATOM 1654 C CA . GLU A 1 225 ? 90.096 -34.596 -98.625 1.00 40.88 225 GLU A CA 1
ATOM 1655 C C . GLU A 1 225 ? 90.320 -35.887 -97.802 1.00 40.88 225 GLU A C 1
ATOM 1657 O O . GLU A 1 225 ? 91.441 -36.199 -97.404 1.00 40.88 225 GLU A O 1
ATOM 1662 N N . VAL A 1 226 ? 89.235 -36.686 -97.757 1.00 36.31 226 VAL A N 1
ATOM 1663 C CA . VAL A 1 226 ? 89.098 -38.164 -97.645 1.00 36.31 226 VAL A CA 1
ATOM 1664 C C . VAL A 1 226 ? 89.631 -38.905 -96.398 1.00 36.31 226 VAL A C 1
ATOM 1666 O O . VAL A 1 226 ? 90.656 -38.557 -95.831 1.00 36.31 226 VAL A O 1
ATOM 1669 N N . PRO A 1 227 ? 89.108 -40.113 -96.096 1.00 52.81 227 PRO A N 1
ATOM 1670 C CA . PRO A 1 227 ? 87.716 -40.571 -96.032 1.00 52.81 227 PRO A CA 1
ATOM 1671 C C . PRO A 1 227 ? 87.456 -41.375 -94.726 1.00 52.81 227 PRO A C 1
ATOM 1673 O O . PRO A 1 227 ? 88.369 -41.643 -93.954 1.00 52.81 227 PRO A O 1
ATOM 1676 N N . ALA A 1 228 ? 86.234 -41.898 -94.603 1.00 38.53 228 ALA A N 1
ATOM 1677 C CA . ALA A 1 228 ? 85.896 -43.164 -93.939 1.00 38.53 228 ALA A CA 1
ATOM 1678 C C . ALA A 1 228 ? 85.248 -43.148 -92.540 1.00 38.53 228 ALA A C 1
ATOM 1680 O O . ALA A 1 228 ? 85.673 -42.493 -91.598 1.00 38.53 228 ALA A O 1
ATOM 1681 N N . GLU A 1 229 ? 84.259 -44.044 -92.493 1.00 33.22 229 GLU A N 1
ATOM 1682 C CA . GLU A 1 229 ? 83.748 -44.830 -91.373 1.00 33.22 229 GLU A CA 1
ATOM 1683 C C . GLU A 1 229 ? 82.763 -44.214 -90.364 1.00 33.22 229 GLU A C 1
ATOM 1685 O O . GLU A 1 229 ? 83.005 -43.241 -89.662 1.00 33.22 229 GLU A O 1
ATOM 1690 N N . ALA A 1 230 ? 81.616 -44.902 -90.314 1.00 39.38 230 ALA A N 1
ATOM 1691 C CA . ALA A 1 230 ? 80.589 -44.946 -89.276 1.00 39.38 230 ALA A CA 1
ATOM 1692 C C . ALA A 1 230 ? 81.170 -45.449 -87.922 1.00 39.38 230 ALA A C 1
ATOM 1694 O O . ALA A 1 230 ? 82.374 -45.691 -87.870 1.00 39.38 230 ALA A O 1
ATOM 1695 N N . PRO A 1 231 ? 80.393 -45.771 -86.856 1.00 55.72 231 PRO A N 1
ATOM 1696 C CA . PRO A 1 231 ? 78.946 -45.642 -86.600 1.00 55.72 231 PRO A CA 1
ATOM 1697 C C . PRO A 1 231 ? 78.588 -45.141 -85.164 1.00 55.72 231 PRO A C 1
ATOM 1699 O O . PRO A 1 231 ? 79.468 -44.984 -84.329 1.00 55.72 231 PRO A O 1
ATOM 1702 N N . ALA A 1 232 ? 77.273 -45.057 -84.871 1.00 39.59 232 ALA A N 1
ATOM 1703 C CA . ALA A 1 232 ? 76.641 -45.212 -83.535 1.00 39.59 232 ALA A CA 1
ATOM 1704 C C . ALA A 1 232 ? 76.951 -44.110 -82.477 1.00 39.59 232 ALA A C 1
ATOM 1706 O O . ALA A 1 232 ? 77.956 -43.431 -82.553 1.00 39.59 232 ALA A O 1
ATOM 1707 N N . GLU A 1 233 ? 76.156 -43.788 -81.455 1.00 38.59 233 GLU A N 1
ATOM 1708 C CA . GLU A 1 233 ? 74.978 -44.375 -80.821 1.00 38.59 233 GLU A CA 1
ATOM 1709 C C . GLU A 1 233 ? 74.320 -43.279 -79.934 1.00 38.59 233 GLU A C 1
ATOM 1711 O O . GLU A 1 233 ? 74.967 -42.338 -79.482 1.00 38.59 233 GLU A O 1
ATOM 1716 N N . VAL A 1 234 ? 73.015 -43.431 -79.722 1.00 47.53 234 VAL A N 1
ATOM 1717 C CA . VAL A 1 234 ? 72.090 -42.840 -78.719 1.00 47.53 234 VAL A CA 1
ATOM 1718 C C . VAL A 1 234 ? 72.591 -42.964 -77.247 1.00 47.53 234 VAL A C 1
ATOM 1720 O O . VAL A 1 234 ? 73.601 -43.634 -77.056 1.00 47.53 234 VAL A O 1
ATOM 1723 N N . PRO A 1 235 ? 71.873 -42.556 -76.158 1.00 59.41 235 PRO A N 1
ATOM 1724 C CA . PRO A 1 235 ? 70.761 -41.598 -75.913 1.00 59.41 235 PRO A CA 1
ATOM 1725 C C . PRO A 1 235 ? 70.874 -40.820 -74.549 1.00 59.41 235 PRO A C 1
ATOM 1727 O O . PRO A 1 235 ? 71.862 -40.941 -73.834 1.00 59.41 235 PRO A O 1
ATOM 1730 N N . ALA A 1 236 ? 69.761 -40.167 -74.150 1.00 41.38 236 ALA A N 1
ATOM 1731 C CA . ALA A 1 236 ? 69.259 -39.995 -72.763 1.00 41.38 236 ALA A CA 1
ATOM 1732 C C . ALA A 1 236 ? 69.889 -38.864 -71.915 1.00 41.38 236 ALA A C 1
ATOM 1734 O O . ALA A 1 236 ? 71.045 -38.516 -72.081 1.00 41.38 236 ALA A O 1
ATOM 1735 N N . GLU A 1 237 ? 69.230 -38.203 -70.964 1.00 38.34 237 GLU A N 1
ATOM 1736 C CA . GLU A 1 237 ? 67.864 -38.163 -70.429 1.00 38.34 237 GLU A CA 1
ATOM 1737 C C . GLU A 1 237 ? 67.776 -36.865 -69.586 1.00 38.34 237 GLU A C 1
ATOM 1739 O O . GLU A 1 237 ? 68.796 -36.275 -69.230 1.00 38.34 237 GLU A O 1
ATOM 1744 N N . ALA A 1 238 ? 66.558 -36.426 -69.262 1.00 48.91 238 ALA A N 1
ATOM 1745 C CA . ALA A 1 238 ? 66.230 -35.361 -68.295 1.00 48.91 238 ALA A CA 1
ATOM 1746 C C . ALA A 1 238 ? 66.572 -35.791 -66.833 1.00 48.91 238 ALA A C 1
ATOM 1748 O O . ALA A 1 238 ? 67.250 -36.804 -66.676 1.00 48.91 238 ALA A O 1
ATOM 1749 N N . PRO A 1 239 ? 66.054 -35.196 -65.725 1.00 67.06 239 PRO A N 1
ATOM 1750 C CA . PRO A 1 239 ? 65.313 -33.946 -65.452 1.00 67.06 239 PRO A CA 1
ATOM 1751 C C . PRO A 1 239 ? 65.958 -33.163 -64.260 1.00 67.06 239 PRO A C 1
ATOM 1753 O O . PRO A 1 239 ? 67.149 -33.314 -64.034 1.00 67.06 239 PRO A O 1
ATOM 1756 N N . VAL A 1 240 ? 65.334 -32.190 -63.569 1.00 44.38 240 VAL A N 1
ATOM 1757 C CA . VAL A 1 240 ? 64.582 -32.301 -62.279 1.00 44.38 240 VAL A CA 1
ATOM 1758 C C . VAL A 1 240 ? 64.017 -30.886 -61.957 1.00 44.38 240 VAL A C 1
ATOM 1760 O O . VAL A 1 240 ? 64.763 -29.916 -62.042 1.00 44.38 240 VAL A O 1
ATOM 1763 N N . ALA A 1 241 ? 62.692 -30.662 -61.876 1.00 45.31 241 ALA A N 1
ATOM 1764 C CA . ALA A 1 241 ? 61.780 -30.644 -60.697 1.00 45.31 241 ALA A CA 1
ATOM 1765 C C . ALA A 1 241 ? 62.093 -29.570 -59.599 1.00 45.31 241 ALA A C 1
ATOM 1767 O O . ALA A 1 241 ? 63.176 -29.611 -59.032 1.00 45.31 241 ALA A O 1
ATOM 1768 N N . VAL A 1 242 ? 61.287 -28.497 -59.385 1.00 49.09 242 VAL A N 1
ATOM 1769 C CA . VAL A 1 242 ? 60.016 -28.349 -58.578 1.00 49.09 242 VAL A CA 1
ATOM 1770 C C . VAL A 1 242 ? 60.307 -28.330 -57.049 1.00 49.09 242 VAL A C 1
ATOM 1772 O O . VAL A 1 242 ? 61.119 -29.160 -56.651 1.00 49.09 242 VAL A O 1
ATOM 1775 N N . PRO A 1 243 ? 59.745 -27.442 -56.169 1.00 58.41 243 PRO A N 1
ATOM 1776 C CA . PRO A 1 243 ? 58.301 -27.166 -55.914 1.00 58.41 243 PRO A CA 1
ATOM 1777 C C . PRO A 1 243 ? 57.936 -25.668 -55.700 1.00 58.41 243 PRO A C 1
ATOM 1779 O O . PRO A 1 243 ? 58.825 -24.834 -55.613 1.00 58.41 243 PRO A O 1
ATOM 1782 N N . ALA A 1 244 ? 56.694 -25.158 -55.765 1.00 49.41 244 ALA A N 1
ATOM 1783 C CA . ALA A 1 244 ? 55.342 -25.543 -55.314 1.00 49.41 244 ALA A CA 1
ATOM 1784 C C . ALA A 1 244 ? 55.049 -25.334 -53.806 1.00 49.41 244 ALA A C 1
ATOM 1786 O O . ALA A 1 244 ? 55.326 -26.208 -53.000 1.00 49.41 244 ALA A O 1
ATOM 1787 N N . GLU A 1 245 ? 54.386 -24.221 -53.479 1.00 48.75 245 GLU A N 1
ATOM 1788 C CA . GLU A 1 245 ? 53.404 -24.006 -52.392 1.00 48.75 245 GLU A CA 1
ATOM 1789 C C . GLU A 1 245 ? 52.532 -22.834 -52.895 1.00 48.75 245 GLU A C 1
ATOM 1791 O O . GLU A 1 245 ? 53.060 -21.904 -53.495 1.00 48.75 245 GLU A O 1
ATOM 1796 N N . GLY A 1 246 ? 51.207 -22.782 -52.830 1.00 45.97 246 GLY A N 1
ATOM 1797 C CA . GLY A 1 246 ? 50.227 -23.394 -51.941 1.00 45.97 246 GLY A CA 1
ATOM 1798 C C . GLY A 1 246 ? 49.165 -22.303 -51.727 1.00 45.97 246 GLY A C 1
ATOM 1799 O O . GLY A 1 246 ? 49.467 -21.254 -51.174 1.00 45.97 246 GLY A O 1
ATOM 1800 N N . GLN A 1 247 ? 47.987 -22.505 -52.312 1.00 39.78 247 GLN A N 1
ATOM 1801 C CA . GLN A 1 247 ? 46.899 -21.541 -52.561 1.00 39.78 247 GLN A CA 1
ATOM 1802 C C . GLN A 1 247 ? 45.958 -21.387 -51.325 1.00 39.78 247 GLN A C 1
ATOM 1804 O O . GLN A 1 247 ? 46.315 -21.849 -50.245 1.00 39.78 247 GLN A O 1
ATOM 1809 N N . PRO A 1 248 ? 44.700 -20.944 -51.525 1.00 55.34 248 PRO A N 1
ATOM 1810 C CA . PRO A 1 248 ? 44.077 -19.659 -51.167 1.00 55.34 248 PRO A CA 1
ATOM 1811 C C . PRO A 1 248 ? 43.571 -19.502 -49.717 1.00 55.34 248 PRO A C 1
ATOM 1813 O O . PRO A 1 248 ? 43.362 -20.519 -49.020 1.00 55.34 248 PRO A O 1
#

=== Feature glossary ===
The record interleaves many kinds of information about one protein. Here is each kind framed as the question it answers.

Q: What known structures does this most resemble?
A: Structural nearest neighbors (via Foldseek easy-search vs the PDB). Reported per hit: target PDB id, E-value, and alignment TM-score. A TM-score above ~0.5 is the conventional threshold for 'same fold'.

Q: Where is each backbone atom in 3D?
A: The mmCIF table is the protein's shape written out atom by atom. For each backbone N, Cα, C, and carbonyl O, it records an (x, y, z) coordinate triple in Å plus the residue type, chain letter, and residue number.

Q: What are the backbone torsion angles?
A: The φ/ψ torsion pair specifies the backbone conformation at each residue. φ rotates about the N–Cα bond, ψ about the Cα–C bond. Steric clashes forbid most of the (φ, ψ) plane — the allowed regions (α-helix basin, β-sheet basin, left-handed helix) are the Ramachandran-allowed regions.

Q: Which residues are buried vs exposed?
A: Solvent-accessible surface area (SASA) is the area in Å² traced out by the centre of a 1.4 Å probe sphere (a water molecule) rolled over the protein's van der Waals surface (Shrake–Rupley / Lee–Richards construction). Buried residues have near-zero SASA; fully exposed residues can exceed 200 Å². The total SASA scales roughly with the number of surface residues.

Q: How confident is the AlphaFold model at each residue?
A: pLDDT is the predicted lDDT-Cα score: AlphaFold's confidence that the local environment of each residue (all inter-atomic distances within 15 Å) is correctly placed. It is a per-residue number between 0 and 100, with higher meaning more reliable.

Q: What does the local fold look like, residue by residue?
A: 3Di is Foldseek's structural alphabet. Each residue is assigned one of twenty discrete states based on how its Cα sits relative to its spatial (not sequential) neighbors. Aligning 3Di strings finds structural homologs roughly as well as full 3D superposition, but orders of magnitude faster.

Q: How big and how compact is the whole molecule?
A: Radius of gyration (Rg) is the root-mean-square distance of Cα atoms from their centroid — a single number for overall size and co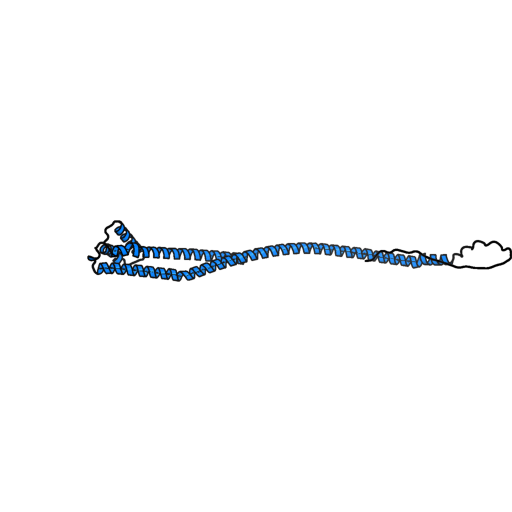mpactness. A globular domain of N residues has Rg ≈ 2.2·N^0.38 Å; an extended or disordered chain has a much larger Rg. The Cα contact count is the number of residue pairs whose Cα atoms are within 8 Å and are more than four positions apart in sequence — a standard proxy for tertiary packing density. The bounding box is the smallest axis-aligned box enclosing all Cα atoms.

Q: Which residues are in helices, strands, or loops?
A: DSSP 8-state secondary structure assigns each residue one of H (α-helix), G (3₁₀-helix), I (π-helix), E (extended β-strand), B (isolated β-bridge), T (hydrogen-bonded turn), S (bend), or '-' (coil). The assignment is computed from backbone hydrogen-bond geometry via the Kabsch–Sander algorithm.

Q: How mobile is each atom in the crystal?
A: Crystallographic B-factors measure how much each atom's electron density is smeared out, in Å². They rise in mobile loops and surface residues and fall in the buried interior. In AlphaFold models this column is repurposed to hold pLDDT instead.

Q: What if only a Cα trace is available?
A: P-SEA three-state annotation labels each residue as helix, strand, or coil based purely on the geometry of the Cα trace. It serves as a fallback when the full backbone (and thus DSSP) is unavailable.

Q: What family and function is it annotated with?
A: Database cross-references. InterPro integrates a dozen domain/family signature databases into unified entries with residue-range hits. GO terms attach function/process/location labels with evidence codes. CATH codes position the fold in a four-level structural taxonomy. Organism is the NCBI-taxonomy species name.

Q: Are the domains correctly placed relative to each other?
A: Predicted Aligned Error (PAE) is an AlphaFold confidence matrix: entry (i, j) is the expected error in the position of residue j, in ångströms, when the prediction is superimposed on the true structure at residue i. Low PAE within a block of residues means that block is internally rigid and well-predicted; high PAE between two blocks means their relative placement is uncertain even if each block individually is confident.

Q: What do the diagnostic plots show?
A: Three diagnostic plots accompany the record. The Cα contact map visualizes the tertiary structure as a 2D adjacency matrix (8 Å cutoff, sequence-local contacts suppressed). The Ramachandran plot shows the distribution of backbone (φ, ψ) torsions, with points in the α and β basins reflecting secondary structure content. The PAE plot shows AlphaFold's inter-residue confidence as a color matrix.

Q: What is the amino-acid chain?
A: Primary structure: the covalent order of the twenty standard amino acids along the backbone. Two proteins with the same sequence will (almost always) fold to the same structure; two with 30% identity often share a fold but not the details.

Q: What do the rendered images show?
A: The six renders are orthographic views along the three Cartesian axes in both directions. Representation (cartoon, sticks, or surface) and color scheme (sequence-rainbow or by-chain) vary across proteins so the training set covers all the common visualization conventions.